Protein AF-A0A6A9SMW2-F1 (afdb_monomer_lite)

Sequence (205 aa):
MADEDPTTAEVLERLESLEESVSAGEERRRARRIRRLAEGLHRFEQRTLDNVERNIQRYTTRDVLEAFVGSTIFSLPLVVEGGVLEIGSHFATSLVYGVPVYFLANAVFVVTITAGLLYYAEFREVEIQLAFGFVPKRLVGVLVIAFLTATATMALWGRLDTAEPFLSLCRISVVWTAGAFGAGIGDILPGENEGEEIGDLFGGT

Secondary structure (DSSP, 8-state):
---PPPPHHHHHHHHHHHHHH---TTHHHHHHHHHHHHHHHHHHHHHHHHHHHHHSS---HHHHHHHHHHHHHHHHHHHHTTHHHHHHHHHHH-EETTEEHHHHHHHHHHHHHHHIIIIIS--------EETTTEEHHHHHHHHHHHHHHHHHHHHTT---SS-HHHHHHHHHHHHHHHHHHHHHHHHS-----PPPHHHHT---

pLDDT: mean 70.84, std 15.0, range [38.94, 93.94]

Structure (mmCIF, N/CA/C/O backbone):
data_AF-A0A6A9SMW2-F1
#
_entry.id   AF-A0A6A9SMW2-F1
#
loop_
_atom_site.group_PDB
_atom_site.id
_atom_site.type_symbol
_atom_site.label_atom_id
_atom_site.label_alt_id
_atom_site.label_comp_id
_atom_site.label_asym_id
_atom_site.label_entity_id
_atom_site.label_seq_id
_atom_site.pdbx_PDB_ins_code
_atom_site.Cartn_x
_atom_site.Cartn_y
_atom_site.Cartn_z
_atom_site.occupancy
_atom_site.B_iso_or_equiv
_atom_site.auth_seq_id
_atom_site.auth_comp_id
_atom_site.auth_asym_id
_atom_site.auth_atom_id
_atom_site.pdbx_PDB_model_num
ATOM 1 N N . MET A 1 1 ? 8.758 -28.405 48.824 1.00 38.94 1 MET A N 1
ATOM 2 C CA . MET A 1 1 ? 7.322 -28.489 48.497 1.00 38.94 1 MET A CA 1
ATOM 3 C C . MET A 1 1 ? 6.950 -27.088 48.054 1.00 38.94 1 MET A C 1
ATOM 5 O O . MET A 1 1 ? 7.286 -26.175 48.794 1.00 38.94 1 MET A O 1
ATOM 9 N N . ALA A 1 2 ? 6.532 -26.916 46.798 1.00 40.34 2 ALA A N 1
ATOM 10 C CA . ALA A 1 2 ? 6.411 -25.605 46.159 1.00 40.34 2 ALA A CA 1
ATOM 11 C C . ALA A 1 2 ? 5.425 -24.708 46.925 1.00 40.34 2 ALA A C 1
ATOM 13 O O . ALA A 1 2 ? 4.366 -25.177 47.328 1.00 40.34 2 ALA A O 1
ATOM 14 N N . ASP A 1 3 ? 5.847 -23.469 47.160 1.00 49.97 3 ASP A N 1
ATOM 15 C CA . ASP A 1 3 ? 5.098 -22.404 47.822 1.00 49.97 3 ASP A CA 1
ATOM 16 C C . ASP A 1 3 ? 4.117 -21.831 46.789 1.00 49.97 3 ASP A C 1
ATOM 18 O O . ASP A 1 3 ? 4.495 -21.033 45.933 1.00 49.97 3 ASP A O 1
ATOM 22 N N . GLU A 1 4 ? 2.903 -22.375 46.765 1.00 55.38 4 GLU A N 1
ATOM 23 C CA . GLU A 1 4 ? 1.787 -21.820 46.000 1.00 55.38 4 GLU A CA 1
ATOM 24 C C . GLU A 1 4 ? 1.236 -20.644 46.814 1.00 55.38 4 GLU A C 1
ATOM 26 O O . GLU A 1 4 ? 0.837 -20.827 47.967 1.00 55.38 4 GLU A O 1
ATOM 31 N N . ASP A 1 5 ? 1.271 -19.433 46.247 1.00 59.75 5 ASP A N 1
ATOM 32 C CA . ASP A 1 5 ? 0.677 -18.255 46.883 1.00 59.75 5 ASP A CA 1
ATOM 33 C C . ASP A 1 5 ? -0.796 -18.566 47.223 1.00 59.75 5 ASP A C 1
ATOM 35 O O . ASP A 1 5 ? -1.555 -18.963 46.331 1.00 59.75 5 ASP A O 1
ATOM 39 N N . PRO A 1 6 ? -1.222 -18.418 48.493 1.00 61.84 6 PRO A N 1
ATOM 40 C CA . PRO A 1 6 ? -2.534 -18.867 48.933 1.00 61.84 6 PRO A CA 1
ATOM 41 C C . PRO A 1 6 ? -3.627 -18.100 48.196 1.00 61.84 6 PRO A C 1
ATOM 43 O O . PRO A 1 6 ? -3.615 -16.866 48.119 1.00 61.84 6 PRO A O 1
ATOM 46 N N . THR A 1 7 ? -4.604 -18.833 47.670 1.00 67.81 7 THR A N 1
ATOM 47 C CA . THR A 1 7 ? -5.717 -18.219 46.941 1.00 67.81 7 THR A CA 1
ATOM 48 C C . THR A 1 7 ? -6.580 -17.380 47.882 1.00 67.81 7 THR A C 1
ATOM 50 O O . THR A 1 7 ? -6.680 -17.626 49.086 1.00 67.81 7 THR A O 1
ATOM 53 N N . THR A 1 8 ? -7.258 -16.364 47.342 1.00 69.81 8 THR A N 1
ATOM 54 C CA . THR A 1 8 ? -8.088 -15.440 48.136 1.00 69.81 8 THR A CA 1
ATOM 55 C C . THR A 1 8 ? -9.155 -16.155 48.970 1.00 69.81 8 THR A C 1
ATOM 57 O O . THR A 1 8 ? -9.519 -15.671 50.040 1.00 69.81 8 THR A O 1
ATOM 60 N N . ALA A 1 9 ? -9.641 -17.305 48.495 1.00 70.44 9 ALA A N 1
ATOM 61 C CA . ALA A 1 9 ? -10.596 -18.152 49.205 1.00 70.44 9 ALA A CA 1
ATOM 62 C C . ALA A 1 9 ? -9.999 -18.751 50.493 1.00 70.44 9 ALA A C 1
ATOM 64 O O . ALA A 1 9 ? -10.623 -18.679 51.549 1.00 70.44 9 ALA A O 1
ATOM 65 N N . GLU A 1 10 ? -8.763 -19.245 50.438 1.00 74.88 10 GLU A N 1
ATOM 66 C CA . GLU A 1 10 ? -8.060 -19.824 51.590 1.00 74.88 10 GLU A CA 1
ATOM 67 C C . GLU A 1 10 ? -7.716 -18.764 52.644 1.00 74.88 10 GLU A C 1
ATOM 69 O O . GLU A 1 10 ? -7.769 -19.008 53.853 1.00 74.88 10 GLU A O 1
ATOM 74 N N . VAL A 1 11 ? -7.395 -17.545 52.198 1.00 73.94 11 VAL A N 1
ATOM 75 C CA . VAL A 1 11 ? -7.160 -16.402 53.091 1.00 73.94 11 VAL A CA 1
ATOM 76 C C . VAL A 1 11 ? -8.449 -15.995 53.815 1.00 73.94 11 VAL A C 1
ATOM 78 O O . VAL A 1 11 ? -8.406 -15.662 55.002 1.00 73.94 11 VAL A O 1
ATOM 81 N N . LEU A 1 12 ? -9.595 -16.040 53.127 1.00 72.56 12 LEU A N 1
ATOM 82 C CA . LEU A 1 12 ? -10.908 -15.750 53.710 1.00 72.56 12 LEU A CA 1
ATOM 83 C C . LEU A 1 12 ? -11.319 -16.799 54.751 1.00 72.56 12 LEU A C 1
ATOM 85 O O . LEU A 1 12 ? -11.761 -16.422 55.835 1.00 72.56 12 LEU A O 1
ATOM 89 N N . GLU A 1 13 ? -11.097 -18.081 54.468 1.00 79.06 13 GLU A N 1
ATOM 90 C CA . GLU A 1 13 ? -11.390 -19.181 55.396 1.00 79.06 13 GLU A CA 1
ATOM 91 C C . GLU A 1 13 ? -10.546 -19.086 56.681 1.00 79.06 13 GLU A C 1
ATOM 93 O O . GLU A 1 13 ? -11.058 -19.196 57.798 1.00 79.06 13 GLU A O 1
ATOM 98 N N . ARG A 1 14 ? -9.250 -18.765 56.555 1.00 70.62 14 ARG A N 1
ATOM 99 C CA . ARG A 1 14 ? -8.377 -18.531 57.721 1.00 70.62 14 ARG A CA 1
ATOM 100 C C . ARG A 1 14 ? -8.784 -17.306 58.538 1.00 70.62 14 ARG A C 1
ATOM 102 O O . ARG A 1 14 ? -8.627 -17.306 59.758 1.00 70.62 14 ARG A O 1
ATOM 109 N N . LEU A 1 15 ? -9.289 -16.257 57.892 1.00 69.06 15 LEU A N 1
ATOM 110 C CA . LEU A 1 15 ? -9.781 -15.061 58.580 1.00 69.06 15 LEU A CA 1
ATOM 111 C C . LEU A 1 15 ? -11.070 -15.334 59.362 1.00 69.06 15 LEU A C 1
ATOM 113 O O . LEU A 1 15 ? -11.222 -14.790 60.454 1.00 69.06 15 LEU A O 1
ATOM 117 N N . GLU A 1 16 ? -11.961 -16.178 58.843 1.00 66.19 16 GLU A N 1
ATOM 118 C CA . GLU A 1 16 ? -13.196 -16.585 59.525 1.00 66.19 16 GLU A CA 1
ATOM 119 C C . GLU A 1 16 ? -12.890 -17.396 60.795 1.00 66.19 16 GLU A C 1
ATOM 121 O O . GLU A 1 16 ? -13.403 -17.085 61.871 1.00 66.19 16 GLU A O 1
ATOM 126 N N . SER A 1 17 ? -11.930 -18.322 60.705 1.00 71.12 17 SER A N 1
ATOM 127 C CA . SER A 1 17 ? -11.384 -19.063 61.850 1.00 71.12 17 SER A CA 1
ATOM 128 C C . SER A 1 17 ? -10.780 -18.153 62.934 1.00 71.12 17 SER A C 1
ATOM 130 O O . SER A 1 17 ? -10.968 -18.409 64.126 1.00 71.12 17 SER A O 1
ATOM 132 N N . LEU A 1 18 ? -10.067 -17.085 62.553 1.00 60.41 18 LEU A N 1
ATOM 133 C CA . LEU A 1 18 ? -9.508 -16.121 63.511 1.00 60.41 18 LEU A CA 1
ATOM 134 C C . LEU A 1 18 ? -10.568 -15.175 64.102 1.00 60.41 18 LEU A C 1
ATOM 136 O O . LEU A 1 18 ? -10.405 -14.698 65.227 1.00 60.41 18 LEU A O 1
ATOM 140 N N . GLU A 1 19 ? -11.642 -14.869 63.370 1.00 57.59 19 GLU A N 1
ATOM 141 C CA . GLU A 1 19 ? -12.720 -13.994 63.852 1.00 57.59 19 GLU A CA 1
ATOM 142 C C . GLU A 1 19 ? -13.537 -14.673 64.971 1.00 57.59 19 GLU A C 1
ATOM 144 O O . GLU A 1 19 ? -14.019 -13.994 65.884 1.00 57.59 19 GLU A O 1
ATOM 149 N N . GLU A 1 20 ? -13.599 -16.008 64.964 1.00 59.81 20 GLU A N 1
ATOM 150 C CA . GLU A 1 20 ? -14.246 -16.823 65.997 1.00 59.81 20 GLU A CA 1
ATOM 151 C C . GLU A 1 20 ? -13.427 -16.905 67.305 1.00 59.81 20 GLU A C 1
ATOM 153 O O . GLU A 1 20 ? -14.002 -16.997 68.392 1.00 59.81 20 GLU A O 1
ATOM 158 N N . SER A 1 21 ? -12.092 -16.773 67.244 1.00 56.47 21 SER A N 1
ATOM 159 C CA . SER A 1 21 ? -11.199 -16.949 68.404 1.00 56.47 21 SER A CA 1
ATOM 160 C C . SER A 1 21 ? -10.811 -15.665 69.154 1.00 56.47 21 SER A C 1
ATOM 162 O O . SER A 1 21 ? -10.140 -15.744 70.184 1.00 56.47 21 SER A O 1
ATOM 164 N N . VAL A 1 22 ? -11.180 -14.470 68.672 1.00 52.38 22 VAL A N 1
ATOM 165 C CA . VAL A 1 22 ? -10.634 -13.202 69.199 1.00 52.38 22 VAL A CA 1
ATOM 166 C C . VAL A 1 22 ? -11.658 -12.375 69.983 1.00 52.38 22 VAL A C 1
ATOM 168 O O . VAL A 1 22 ? -12.611 -11.803 69.444 1.00 52.38 22 VAL A O 1
ATOM 171 N N . SER A 1 23 ? -11.415 -12.241 71.291 1.00 51.50 23 SER A N 1
ATOM 172 C CA . SER A 1 23 ? -12.171 -11.420 72.242 1.00 51.50 23 SER A CA 1
ATOM 173 C C . SER A 1 23 ? -11.466 -10.098 72.592 1.00 51.50 23 SER A C 1
ATOM 175 O O . SER A 1 23 ? -11.072 -9.896 73.734 1.00 51.50 23 SER A O 1
ATOM 177 N N . ALA A 1 24 ? -11.359 -9.162 71.641 1.00 56.66 24 ALA A N 1
ATOM 178 C CA . ALA A 1 24 ? -11.019 -7.756 71.913 1.00 56.66 24 ALA A CA 1
ATOM 179 C C . ALA A 1 24 ? -11.583 -6.810 70.826 1.00 56.66 24 ALA A C 1
ATOM 181 O O . ALA A 1 24 ? -11.650 -7.141 69.642 1.00 56.66 24 ALA A O 1
ATOM 182 N N . GLY A 1 25 ? -12.075 -5.631 71.227 1.00 56.31 25 GLY A N 1
ATOM 183 C CA . GLY A 1 25 ? -12.891 -4.743 70.379 1.00 56.31 25 GLY A CA 1
ATOM 184 C C . GLY A 1 25 ? -12.174 -4.082 69.191 1.00 56.31 25 GLY A C 1
ATOM 185 O O . GLY A 1 25 ? -12.837 -3.741 68.207 1.00 56.31 25 GLY A O 1
ATOM 186 N N . GLU A 1 26 ? -10.850 -3.913 69.249 1.00 55.25 26 GLU A N 1
ATOM 187 C CA . GLU A 1 26 ? -10.049 -3.323 68.163 1.00 55.25 26 GLU A CA 1
ATOM 188 C C . GLU A 1 26 ? -9.716 -4.327 67.052 1.00 55.25 26 GLU A C 1
ATOM 190 O O . GLU A 1 26 ? -9.818 -3.989 65.869 1.00 55.25 26 GLU A O 1
ATOM 195 N N . GLU A 1 27 ? -9.432 -5.584 67.396 1.00 59.41 27 GLU A N 1
ATOM 196 C CA . GLU A 1 27 ? -9.120 -6.632 66.416 1.00 59.41 27 GLU A CA 1
ATOM 197 C C . GLU A 1 27 ? -10.323 -6.963 65.527 1.00 59.41 27 GLU A C 1
ATOM 199 O O . GLU A 1 27 ? -10.183 -7.033 64.306 1.00 59.41 27 GLU A O 1
ATOM 204 N N . ARG A 1 28 ? -11.543 -6.985 66.082 1.00 62.03 28 ARG A N 1
ATOM 205 C CA . ARG A 1 28 ? -12.780 -7.158 65.290 1.00 62.03 28 ARG A CA 1
ATOM 206 C C . ARG A 1 28 ? -13.033 -6.027 64.294 1.00 62.03 28 ARG A C 1
ATOM 208 O O . ARG A 1 28 ? -13.762 -6.205 63.320 1.00 62.03 28 ARG A O 1
ATOM 215 N N . ARG A 1 29 ? -12.511 -4.818 64.530 1.00 67.50 29 ARG A N 1
ATOM 216 C CA . ARG A 1 29 ? -12.616 -3.719 63.547 1.00 67.50 29 ARG A CA 1
ATOM 217 C C . ARG A 1 29 ? -11.599 -3.889 62.423 1.00 67.50 29 ARG A C 1
ATOM 219 O O . ARG A 1 29 ? -11.893 -3.521 61.286 1.00 67.50 29 ARG A O 1
ATOM 226 N N . ARG A 1 30 ? -10.429 -4.456 62.727 1.00 68.75 30 ARG A N 1
ATOM 227 C CA . ARG A 1 30 ? -9.377 -4.739 61.746 1.00 68.75 30 ARG A CA 1
ATOM 228 C C . ARG A 1 30 ? -9.755 -5.921 60.852 1.00 68.75 30 ARG A C 1
ATOM 230 O O . ARG A 1 30 ? -9.702 -5.766 59.635 1.00 68.75 30 ARG A O 1
ATOM 237 N N . ALA A 1 31 ? -10.276 -7.004 61.431 1.00 71.56 31 ALA A N 1
ATOM 238 C CA . ALA A 1 31 ? -10.805 -8.161 60.702 1.00 71.56 31 ALA A CA 1
ATOM 239 C C . ALA A 1 31 ? -11.909 -7.757 59.711 1.00 71.56 31 ALA A C 1
ATOM 241 O O . ALA A 1 31 ? -11.805 -8.016 58.514 1.00 71.56 31 ALA A O 1
ATOM 242 N N . ARG A 1 32 ? -12.897 -6.967 60.158 1.00 75.56 32 ARG A N 1
ATOM 243 C CA . ARG A 1 32 ? -13.972 -6.462 59.283 1.00 75.56 32 ARG A CA 1
ATOM 244 C C . ARG A 1 32 ? -13.486 -5.568 58.143 1.00 75.56 32 ARG A C 1
ATOM 246 O O . ARG A 1 32 ? -14.112 -5.537 57.086 1.00 75.56 32 ARG A O 1
ATOM 253 N N . ARG A 1 33 ? -12.391 -4.825 58.332 1.00 77.25 33 ARG A N 1
ATOM 254 C CA . ARG A 1 33 ? -11.796 -4.003 57.266 1.00 77.25 33 ARG A CA 1
ATOM 255 C C . ARG A 1 33 ? -11.105 -4.878 56.223 1.00 77.25 33 ARG A C 1
ATOM 257 O O . ARG A 1 33 ? -11.294 -4.644 55.034 1.00 77.25 33 ARG A O 1
ATOM 264 N N . ILE A 1 34 ? -10.353 -5.879 56.673 1.00 77.62 34 ILE A N 1
ATOM 265 C CA . ILE A 1 34 ? -9.659 -6.830 55.799 1.00 77.62 34 ILE A CA 1
ATOM 266 C C . ILE A 1 34 ? -10.680 -7.651 55.007 1.00 77.62 34 ILE A C 1
ATOM 268 O O . ILE A 1 34 ? -10.568 -7.729 53.789 1.00 77.62 34 ILE A O 1
ATOM 272 N N . ARG A 1 35 ? -11.748 -8.136 55.653 1.00 74.75 35 ARG A N 1
ATOM 273 C CA . ARG A 1 35 ? -12.831 -8.864 54.979 1.00 74.75 35 ARG A CA 1
ATOM 274 C C . ARG A 1 35 ? -13.509 -8.031 53.893 1.00 74.75 35 ARG A C 1
ATOM 276 O O . ARG A 1 35 ? -13.703 -8.509 52.786 1.00 74.75 35 ARG A O 1
ATOM 283 N N . ARG A 1 36 ? -13.798 -6.752 54.159 1.00 80.94 36 ARG A N 1
ATOM 284 C CA . ARG A 1 36 ? -14.382 -5.846 53.149 1.00 80.94 36 ARG A CA 1
ATOM 285 C C . ARG A 1 36 ? -13.461 -5.604 51.953 1.00 80.94 36 ARG A C 1
ATOM 287 O O . ARG A 1 36 ? -13.957 -5.469 50.838 1.00 80.94 36 ARG A O 1
ATOM 294 N N . LEU A 1 37 ? -12.149 -5.529 52.180 1.00 79.56 37 LEU A N 1
ATOM 295 C CA . LEU A 1 37 ? -11.161 -5.401 51.105 1.00 79.56 37 LEU A CA 1
ATOM 296 C C . LEU A 1 37 ? -11.065 -6.694 50.288 1.00 79.56 37 LEU A C 1
ATOM 298 O O . LEU A 1 37 ? -11.112 -6.631 49.064 1.00 79.56 37 LEU A O 1
ATOM 302 N N . ALA A 1 38 ? -11.027 -7.848 50.954 1.00 75.69 38 ALA A N 1
ATOM 303 C CA . ALA A 1 38 ? -11.002 -9.156 50.308 1.00 75.69 38 ALA A CA 1
ATOM 304 C C . ALA A 1 38 ? -12.282 -9.424 49.493 1.00 75.69 38 ALA A C 1
ATOM 306 O O . ALA A 1 38 ? -12.203 -9.804 48.331 1.00 75.69 38 ALA A O 1
ATOM 307 N N . GLU A 1 39 ? -13.462 -9.114 50.036 1.00 78.06 39 GLU A N 1
ATOM 308 C CA . GLU A 1 39 ? -14.733 -9.189 49.303 1.00 78.06 39 GLU A CA 1
ATOM 309 C C . GLU A 1 39 ? -14.774 -8.223 48.101 1.00 78.06 39 GLU A C 1
ATOM 311 O O . GLU A 1 39 ? -15.415 -8.502 47.087 1.00 78.06 39 GLU A O 1
ATOM 316 N N . GLY A 1 40 ? -14.129 -7.056 48.209 1.00 77.06 40 GLY A N 1
ATOM 317 C CA . GLY A 1 40 ? -14.001 -6.092 47.114 1.00 77.06 40 GLY A CA 1
ATOM 318 C C . GLY A 1 40 ? -13.128 -6.615 45.974 1.00 77.06 40 GLY A C 1
ATOM 319 O O . GLY A 1 40 ? -13.531 -6.526 44.816 1.00 77.06 40 GLY A O 1
ATOM 320 N N . LEU A 1 41 ? -11.977 -7.199 46.315 1.00 72.44 41 LEU A N 1
ATOM 321 C CA . LEU A 1 41 ? -11.047 -7.807 45.365 1.00 72.44 41 LEU A CA 1
ATOM 322 C C . LEU A 1 41 ? -11.657 -9.033 44.687 1.00 72.44 41 LEU A C 1
ATOM 324 O O . LEU A 1 41 ? -11.638 -9.105 43.466 1.00 72.44 41 LEU A O 1
ATOM 328 N N . HIS A 1 42 ? -12.306 -9.916 45.446 1.00 73.56 42 HIS A N 1
ATOM 329 C CA . HIS A 1 42 ? -12.944 -11.109 44.893 1.00 73.56 42 HIS A CA 1
ATOM 330 C C . HIS A 1 42 ? -14.050 -10.760 43.883 1.00 73.56 42 HIS A C 1
ATOM 332 O O . HIS A 1 42 ? -14.117 -11.325 42.796 1.00 73.56 42 HIS A O 1
ATOM 338 N N . ARG A 1 43 ? -14.878 -9.745 44.177 1.00 73.44 43 ARG A N 1
ATOM 339 C CA . ARG A 1 43 ? -15.893 -9.254 43.226 1.00 73.44 43 ARG A CA 1
ATOM 340 C C . ARG A 1 43 ? -15.288 -8.577 41.994 1.00 73.44 43 ARG A C 1
ATOM 342 O O . ARG A 1 43 ? -15.903 -8.609 40.929 1.00 73.44 43 ARG A O 1
ATOM 349 N N . PHE A 1 44 ? -14.139 -7.920 42.136 1.00 70.88 44 PHE A N 1
ATOM 350 C CA . PHE A 1 44 ? -13.426 -7.300 41.019 1.00 70.88 44 PHE A CA 1
ATOM 351 C C . PHE A 1 44 ? -12.798 -8.358 40.107 1.00 70.88 44 PHE A C 1
ATOM 353 O O . PHE A 1 44 ? -12.970 -8.302 38.892 1.00 70.88 44 PHE A O 1
ATOM 360 N N . GLU A 1 45 ? -12.141 -9.353 40.693 1.00 69.62 45 GLU A N 1
ATOM 361 C CA . GLU A 1 45 ? -11.527 -10.479 39.998 1.00 69.62 45 GLU A CA 1
ATOM 362 C C . GLU A 1 45 ? -12.578 -11.300 39.247 1.00 69.62 45 GLU A C 1
ATOM 364 O O . GLU A 1 45 ? -12.459 -11.488 38.041 1.00 69.62 45 GLU A O 1
ATOM 369 N N . GLN A 1 46 ? -13.688 -11.648 39.903 1.00 67.25 46 GLN A N 1
ATOM 370 C CA . GLN A 1 46 ? -14.766 -12.420 39.285 1.00 67.25 46 GLN A CA 1
ATOM 371 C C . GLN A 1 46 ? -15.454 -11.671 38.133 1.00 67.25 46 GLN A C 1
ATOM 373 O O . GLN A 1 46 ? -15.764 -12.278 37.116 1.00 67.25 46 GLN A O 1
ATOM 378 N N . ARG A 1 47 ? -15.637 -10.343 38.220 1.00 64.25 47 ARG A N 1
ATOM 379 C CA . ARG A 1 47 ? -16.142 -9.538 37.086 1.00 64.25 47 ARG A CA 1
ATOM 380 C C . ARG A 1 47 ? -15.135 -9.416 35.950 1.00 64.25 47 ARG A C 1
ATOM 382 O O . ARG A 1 47 ? -15.540 -9.336 34.795 1.00 64.25 47 ARG A O 1
ATOM 389 N N . THR A 1 48 ? -13.849 -9.331 36.270 1.00 62.62 48 THR A N 1
ATOM 390 C CA . THR A 1 48 ? -12.790 -9.200 35.264 1.00 62.62 48 THR A CA 1
ATOM 391 C C . THR A 1 48 ? -12.639 -10.510 34.502 1.00 62.62 48 THR A C 1
ATOM 393 O O . THR A 1 48 ? -12.644 -10.489 33.277 1.00 62.62 48 THR A O 1
ATOM 396 N N . LEU A 1 49 ? -12.616 -11.642 35.209 1.00 59.78 49 LEU A N 1
ATOM 397 C CA . LEU A 1 49 ? -12.585 -12.974 34.613 1.00 59.78 49 LEU A CA 1
ATOM 398 C C . LEU A 1 49 ? -13.860 -13.264 33.818 1.00 59.78 49 LEU A C 1
ATOM 400 O O . LEU A 1 49 ? -13.746 -13.651 32.665 1.00 59.78 49 LEU A O 1
ATOM 404 N N . ASP A 1 50 ? -15.050 -12.951 34.339 1.00 57.75 50 ASP A N 1
ATOM 405 C CA . ASP A 1 50 ? -16.306 -13.106 33.591 1.00 57.75 50 ASP A CA 1
ATOM 406 C C . ASP A 1 50 ? -16.353 -12.251 32.315 1.00 57.75 50 ASP A C 1
ATOM 408 O O . ASP A 1 50 ? -16.907 -12.682 31.305 1.00 57.75 50 ASP A O 1
ATOM 412 N N . ASN A 1 51 ? -15.816 -11.026 32.344 1.00 57.28 51 ASN A N 1
ATOM 413 C CA . ASN A 1 51 ? -15.768 -10.151 31.169 1.00 57.28 51 ASN A CA 1
ATOM 414 C C . ASN A 1 51 ? -14.724 -10.616 30.148 1.00 57.28 51 ASN A C 1
ATOM 416 O O . ASN A 1 51 ? -14.946 -10.470 28.949 1.00 57.28 51 ASN A O 1
ATOM 420 N N . VAL A 1 52 ? -13.606 -11.178 30.608 1.00 55.00 52 VAL A N 1
ATOM 421 C CA . VAL A 1 52 ? -12.574 -11.772 29.751 1.00 55.00 52 VAL A CA 1
ATOM 422 C C . VAL A 1 52 ? -13.093 -13.076 29.136 1.00 55.00 52 VAL A C 1
ATOM 424 O O . VAL A 1 52 ? -13.037 -13.242 27.924 1.00 55.00 52 VAL A O 1
ATOM 427 N N . GLU A 1 53 ? -13.701 -13.958 29.925 1.00 55.00 53 GLU A N 1
ATOM 428 C CA . GLU A 1 53 ? -14.222 -15.253 29.483 1.00 55.00 53 GLU A CA 1
ATOM 429 C C . GLU A 1 53 ? -15.431 -15.109 28.544 1.00 55.00 53 GLU A C 1
ATOM 431 O O . GLU A 1 53 ? -15.520 -15.814 27.537 1.00 55.00 53 GLU A O 1
ATOM 436 N N . ARG A 1 54 ? -16.325 -14.137 28.786 1.00 53.59 54 ARG A N 1
ATOM 437 C CA . ARG A 1 54 ? -17.449 -13.849 27.874 1.00 53.59 54 ARG A CA 1
ATOM 438 C C . ARG A 1 54 ? -17.030 -13.181 26.562 1.00 53.59 54 ARG A C 1
ATOM 440 O O . ARG A 1 54 ? -17.742 -13.350 25.575 1.00 53.59 54 ARG A O 1
ATOM 447 N N . ASN A 1 55 ? -15.893 -12.480 26.512 1.00 48.16 55 ASN A N 1
ATOM 448 C CA . ASN A 1 55 ? -15.346 -11.932 25.260 1.00 48.16 55 ASN A CA 1
ATOM 449 C C . ASN A 1 55 ? -14.507 -12.942 24.459 1.00 48.16 55 ASN A C 1
ATOM 451 O O . ASN A 1 55 ? -14.204 -12.690 23.298 1.00 48.16 55 ASN A O 1
ATOM 455 N N . ILE A 1 56 ? -14.160 -14.100 25.031 1.00 50.22 56 ILE A N 1
ATOM 456 C CA . ILE A 1 56 ? -13.346 -15.136 24.366 1.00 50.22 56 ILE A CA 1
ATOM 457 C C . ILE A 1 56 ? -14.198 -16.129 23.542 1.00 50.22 56 ILE A C 1
ATOM 459 O O . ILE A 1 56 ? -13.658 -16.987 22.848 1.00 50.22 56 ILE A O 1
ATOM 463 N N . GLN A 1 57 ? -15.534 -16.036 23.542 1.00 49.28 57 GLN A N 1
ATOM 464 C CA . GLN A 1 57 ? -16.361 -17.111 22.966 1.00 49.28 57 GLN A CA 1
ATOM 465 C C . GLN A 1 57 ? -16.654 -17.050 21.460 1.00 49.28 57 GLN A C 1
ATOM 467 O O . GLN A 1 57 ? -17.221 -18.010 20.937 1.00 49.28 57 GLN A O 1
ATOM 472 N N . ARG A 1 58 ? -16.237 -16.025 20.708 1.00 50.19 58 ARG A N 1
ATOM 473 C CA . ARG A 1 58 ? -16.289 -16.081 19.234 1.00 50.19 58 ARG A CA 1
ATOM 474 C C . ARG A 1 58 ? -15.140 -15.310 18.607 1.00 50.19 58 ARG A C 1
ATOM 476 O O . ARG A 1 58 ? -15.225 -14.098 18.480 1.00 50.19 58 ARG A O 1
ATOM 483 N N . TYR A 1 59 ? -14.129 -16.045 18.146 1.00 43.50 59 TYR A N 1
ATOM 484 C CA . TYR A 1 59 ? -13.161 -15.548 17.173 1.00 43.50 59 TYR A CA 1
ATOM 485 C C . TYR A 1 59 ? -13.927 -15.172 15.900 1.00 43.50 59 TYR A C 1
ATOM 487 O O . TYR A 1 59 ? -14.359 -16.033 15.129 1.00 43.50 59 TYR A O 1
ATOM 495 N N . THR A 1 60 ? -14.222 -13.886 15.763 1.00 58.81 60 THR A N 1
ATOM 496 C CA . THR A 1 60 ? -15.075 -13.349 14.708 1.00 58.81 60 THR A CA 1
ATOM 497 C C . THR A 1 60 ? -14.207 -13.003 13.500 1.00 58.81 60 THR A C 1
ATOM 499 O O . THR A 1 60 ? -13.011 -12.745 13.622 1.00 58.81 60 THR A O 1
ATOM 502 N N . THR A 1 61 ? -14.792 -12.953 12.302 1.00 48.31 61 THR A N 1
ATOM 503 C CA . THR A 1 61 ? -14.109 -12.440 11.097 1.00 48.31 61 THR A CA 1
ATOM 504 C C . THR A 1 61 ? -13.521 -11.043 11.316 1.00 48.31 61 THR A C 1
ATOM 506 O O . THR A 1 61 ? -12.479 -10.719 10.754 1.00 48.31 61 THR A O 1
ATOM 509 N N . ARG A 1 62 ? -14.143 -10.250 12.194 1.00 51.59 62 ARG A N 1
ATOM 510 C CA . ARG A 1 62 ? -13.635 -8.970 12.688 1.00 51.59 62 ARG A CA 1
ATOM 511 C C . ARG A 1 62 ? -12.299 -9.091 13.424 1.00 51.59 62 ARG A C 1
ATOM 513 O O . ARG A 1 62 ? -11.402 -8.318 13.124 1.00 51.59 62 ARG A O 1
ATOM 520 N N . ASP A 1 63 ? -12.140 -10.064 14.314 1.00 53.88 63 ASP A N 1
ATOM 521 C CA . ASP A 1 63 ? -10.912 -10.233 15.104 1.00 53.88 63 ASP A CA 1
ATOM 522 C C . ASP A 1 63 ? -9.749 -10.707 14.224 1.00 53.88 63 ASP A C 1
ATOM 524 O O . ASP A 1 63 ? -8.608 -10.294 14.411 1.00 53.88 63 ASP A O 1
ATOM 528 N N . VAL A 1 64 ? -10.044 -11.526 13.206 1.00 56.75 64 VAL A N 1
ATOM 529 C CA . VAL A 1 64 ? -9.072 -11.904 12.167 1.00 56.75 64 VAL A CA 1
ATOM 530 C C . VAL A 1 64 ? -8.616 -10.678 11.386 1.00 56.75 64 VAL A C 1
ATOM 532 O O . VAL A 1 64 ? -7.422 -10.517 11.144 1.00 56.75 64 VAL A O 1
ATOM 535 N N . LEU A 1 65 ? -9.550 -9.805 11.003 1.00 51.31 65 LEU A N 1
ATOM 536 C CA . LEU A 1 65 ? -9.239 -8.571 10.289 1.00 51.31 65 LEU A CA 1
ATOM 537 C C . LEU A 1 65 ? -8.464 -7.591 11.163 1.00 51.31 65 LEU A C 1
ATOM 539 O O . LEU A 1 65 ? -7.503 -7.007 10.685 1.00 51.31 65 LEU A O 1
ATOM 543 N N . GLU A 1 66 ? -8.821 -7.442 12.432 1.00 54.47 66 GLU A N 1
ATOM 544 C CA . GLU A 1 66 ? -8.133 -6.564 13.377 1.00 54.47 66 GLU A CA 1
ATOM 545 C C . GLU A 1 66 ? -6.715 -7.061 13.679 1.00 54.47 66 GLU A C 1
ATOM 547 O O . GLU A 1 66 ? -5.762 -6.281 13.642 1.00 54.47 66 GLU A O 1
ATOM 552 N N . ALA A 1 67 ? -6.542 -8.372 13.865 1.00 62.59 67 ALA A N 1
ATOM 553 C CA . ALA A 1 67 ? -5.229 -8.989 14.013 1.00 62.59 67 ALA A CA 1
ATOM 554 C C . ALA A 1 67 ? -4.395 -8.868 12.730 1.00 62.59 67 ALA A C 1
ATOM 556 O O . ALA A 1 67 ? -3.208 -8.544 12.784 1.00 62.59 67 ALA A O 1
ATOM 557 N N . PHE A 1 68 ? -5.004 -9.078 11.562 1.00 59.34 68 PHE A N 1
ATOM 558 C CA . PHE A 1 68 ? -4.344 -8.903 10.272 1.00 59.34 68 PHE A CA 1
ATOM 559 C C . PHE A 1 68 ? -3.914 -7.446 10.054 1.00 59.34 68 PHE A C 1
ATOM 561 O O . PHE A 1 68 ? -2.764 -7.187 9.704 1.00 59.34 68 PHE A O 1
ATOM 568 N N . VAL A 1 69 ? -4.804 -6.490 10.324 1.00 62.50 69 VAL A N 1
ATOM 569 C CA . VAL A 1 69 ? -4.553 -5.048 10.229 1.00 62.50 69 VAL A CA 1
ATOM 570 C C . VAL A 1 69 ? -3.431 -4.645 11.179 1.00 62.50 69 VAL A C 1
ATOM 572 O O . VAL A 1 69 ? -2.433 -4.087 10.731 1.00 62.50 69 VAL A O 1
ATOM 575 N N . GLY A 1 70 ? -3.538 -4.988 12.464 1.00 61.94 70 GLY A N 1
ATOM 576 C CA . GLY A 1 70 ? -2.512 -4.694 13.462 1.00 61.94 70 GLY A CA 1
ATOM 577 C C . GLY A 1 70 ? -1.165 -5.315 13.096 1.00 61.94 70 GLY A C 1
ATOM 578 O O . GLY A 1 70 ? -0.152 -4.619 13.078 1.00 61.94 70 GLY A O 1
ATOM 579 N N . SER A 1 71 ? -1.148 -6.595 12.715 1.00 60.16 71 SER A N 1
ATOM 580 C CA . SER A 1 71 ? 0.085 -7.267 12.291 1.00 60.16 71 SER A CA 1
ATOM 581 C C . SER A 1 71 ? 0.715 -6.598 11.070 1.00 60.16 71 SER A C 1
ATOM 583 O O . SER A 1 71 ? 1.921 -6.396 11.079 1.00 60.16 71 SER A O 1
ATOM 585 N N . THR A 1 72 ? -0.085 -6.154 10.096 1.00 62.84 72 THR A N 1
ATOM 586 C CA . THR A 1 72 ? 0.373 -5.451 8.887 1.00 62.84 72 THR A CA 1
ATOM 587 C C . THR A 1 72 ? 0.980 -4.083 9.213 1.00 62.84 72 THR A C 1
ATOM 589 O O . THR A 1 72 ? 2.037 -3.749 8.679 1.00 62.84 72 THR A O 1
ATOM 592 N N . ILE A 1 73 ? 0.372 -3.310 10.126 1.00 69.44 73 ILE A N 1
ATOM 593 C CA . ILE A 1 73 ? 0.900 -2.009 10.591 1.00 69.44 73 ILE A CA 1
ATOM 594 C C . ILE A 1 73 ? 2.276 -2.170 11.219 1.00 69.44 73 ILE A C 1
ATOM 596 O O . ILE A 1 73 ? 3.161 -1.358 10.967 1.00 69.44 73 ILE A O 1
ATOM 600 N N . PHE A 1 74 ? 2.451 -3.195 12.053 1.00 63.84 74 PHE A N 1
ATOM 601 C CA . PHE A 1 74 ? 3.712 -3.416 12.750 1.00 63.84 74 PHE A CA 1
ATOM 602 C C . PHE A 1 74 ? 4.745 -4.126 11.870 1.00 63.84 74 PHE A C 1
ATOM 604 O O . PHE A 1 74 ? 5.932 -3.824 11.967 1.00 63.84 74 PHE A O 1
ATOM 611 N N . SER A 1 75 ? 4.326 -5.028 10.979 1.00 60.34 75 SER A N 1
ATOM 612 C CA . SER A 1 75 ? 5.236 -5.795 10.129 1.00 60.34 75 SER A CA 1
ATOM 613 C C . SER A 1 75 ? 5.747 -4.995 8.941 1.00 60.34 75 SER A C 1
ATOM 615 O O . SER A 1 75 ? 6.905 -5.158 8.580 1.00 60.34 75 SER A O 1
ATOM 617 N N . LEU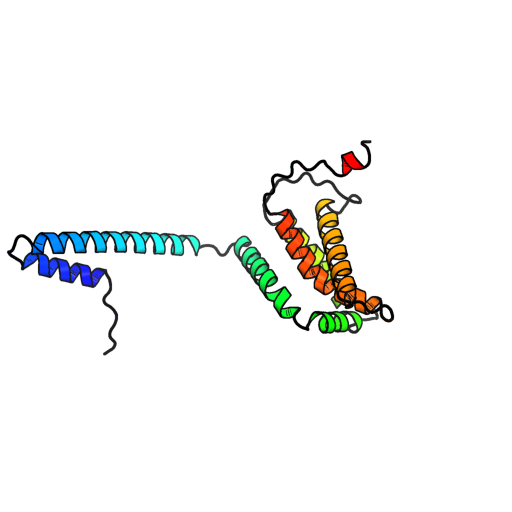 A 1 76 ? 4.925 -4.145 8.315 1.00 66.25 76 LEU A N 1
ATOM 618 C CA . LEU A 1 76 ? 5.334 -3.414 7.112 1.00 66.25 76 LEU A CA 1
ATOM 619 C C . LEU A 1 76 ? 6.559 -2.522 7.362 1.00 66.25 76 LEU A C 1
ATOM 621 O O . LEU A 1 76 ? 7.525 -2.680 6.627 1.00 66.25 76 LEU A O 1
ATOM 625 N N . PRO A 1 77 ? 6.617 -1.664 8.397 1.00 64.56 77 PRO A N 1
ATOM 626 C CA . PRO A 1 77 ? 7.812 -0.874 8.693 1.00 64.56 77 PRO A CA 1
ATOM 627 C C . PRO A 1 77 ? 9.053 -1.735 8.962 1.00 64.56 77 PRO A C 1
ATOM 629 O O . PRO A 1 77 ? 10.139 -1.392 8.505 1.00 64.56 77 PRO A O 1
ATOM 632 N N . LEU A 1 78 ? 8.882 -2.875 9.643 1.00 61.22 78 LEU A N 1
ATOM 633 C CA . LEU A 1 78 ? 9.967 -3.802 9.987 1.00 61.22 78 LEU A CA 1
ATOM 634 C C . LEU A 1 78 ? 10.494 -4.579 8.770 1.00 61.22 78 LEU A C 1
ATOM 636 O O . LEU A 1 78 ? 11.694 -4.783 8.640 1.00 61.22 78 LEU A O 1
ATOM 640 N N . VAL A 1 79 ? 9.615 -4.980 7.849 1.00 55.69 79 VAL A N 1
ATOM 641 C CA . VAL A 1 79 ? 9.986 -5.612 6.569 1.00 55.69 79 VAL A CA 1
ATOM 642 C C . VAL A 1 79 ? 10.683 -4.610 5.640 1.00 55.69 79 VAL A C 1
ATOM 644 O O . VAL A 1 79 ? 11.490 -4.983 4.794 1.00 55.69 79 VAL A O 1
ATOM 647 N N . VAL A 1 80 ? 10.370 -3.324 5.785 1.00 59.47 80 VAL A N 1
ATOM 648 C CA . VAL A 1 80 ? 10.820 -2.226 4.915 1.00 59.47 80 VAL A CA 1
ATOM 649 C C . VAL A 1 80 ? 12.154 -1.627 5.388 1.00 59.47 80 VAL A C 1
ATOM 651 O O . VAL A 1 80 ? 12.838 -0.977 4.590 1.00 59.47 80 VAL A O 1
ATOM 654 N N . GLU A 1 81 ? 12.595 -1.903 6.619 1.00 62.78 81 GLU A N 1
ATOM 655 C CA . GLU A 1 81 ? 13.935 -1.552 7.102 1.00 62.78 81 GLU A CA 1
ATOM 656 C C . GLU A 1 81 ? 15.002 -2.332 6.305 1.00 62.78 81 GLU A C 1
ATOM 658 O O . GLU A 1 81 ? 15.291 -3.496 6.551 1.00 62.78 81 GLU A O 1
ATOM 663 N N . GLY A 1 82 ? 15.520 -1.707 5.241 1.00 70.94 82 GLY A N 1
ATOM 664 C CA . GLY A 1 82 ? 16.420 -2.329 4.258 1.00 70.94 82 GLY A CA 1
ATOM 665 C C . GLY A 1 82 ? 15.711 -3.110 3.139 1.00 70.94 82 GLY A C 1
ATOM 666 O O . GLY A 1 82 ? 16.175 -3.084 1.998 1.00 70.94 82 GLY A O 1
ATOM 667 N N . GLY A 1 83 ? 14.545 -3.706 3.407 1.00 75.00 83 GLY A N 1
ATOM 668 C CA . GLY A 1 83 ? 13.863 -4.612 2.474 1.00 75.00 83 GLY A CA 1
ATOM 669 C C . GLY A 1 83 ? 13.199 -3.964 1.253 1.00 75.00 83 GLY A C 1
ATOM 670 O O . GLY A 1 83 ? 12.998 -4.642 0.253 1.00 75.00 83 GLY A O 1
ATOM 671 N N . VAL A 1 84 ? 12.906 -2.655 1.241 1.00 81.31 84 VAL A N 1
ATOM 672 C CA . VAL A 1 84 ? 12.249 -1.998 0.077 1.00 81.31 84 VAL A CA 1
ATOM 673 C C . VAL A 1 84 ? 13.041 -2.175 -1.212 1.00 81.31 84 VAL A C 1
ATOM 675 O O . VAL A 1 84 ? 12.470 -2.422 -2.276 1.00 81.31 84 VAL A O 1
ATOM 678 N N . LEU A 1 85 ? 14.363 -2.024 -1.125 1.00 81.81 85 LEU A N 1
ATOM 679 C CA . LEU A 1 85 ? 15.233 -2.128 -2.291 1.00 81.81 85 LEU A CA 1
ATOM 680 C C . LEU A 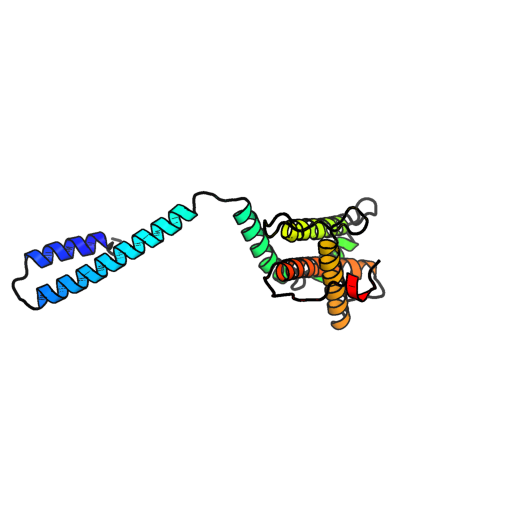1 85 ? 15.331 -3.578 -2.773 1.00 81.81 85 LEU A C 1
ATOM 682 O O . LEU A 1 85 ? 15.322 -3.805 -3.983 1.00 81.81 85 LEU A O 1
ATOM 686 N N . GLU A 1 86 ? 15.381 -4.533 -1.842 1.00 85.19 86 GLU A N 1
ATOM 687 C CA . GLU A 1 86 ? 15.464 -5.971 -2.118 1.00 85.19 86 GLU A CA 1
ATOM 688 C C . GLU A 1 86 ? 14.153 -6.520 -2.686 1.00 85.19 86 GLU A C 1
ATOM 690 O O . GLU A 1 86 ? 14.158 -7.156 -3.738 1.00 85.19 86 GLU A O 1
ATOM 695 N N . ILE A 1 87 ? 13.017 -6.205 -2.061 1.00 84.31 87 ILE A N 1
ATOM 696 C CA . ILE A 1 87 ? 11.680 -6.590 -2.531 1.00 84.31 87 ILE A CA 1
ATOM 697 C C . ILE A 1 87 ? 11.395 -5.937 -3.886 1.00 84.31 87 ILE A C 1
ATOM 699 O O . ILE A 1 87 ? 10.938 -6.604 -4.812 1.00 84.31 87 ILE A O 1
ATOM 703 N N . GLY A 1 88 ? 11.729 -4.652 -4.046 1.00 83.56 88 GLY A N 1
ATOM 704 C CA . GLY A 1 88 ? 11.602 -3.960 -5.328 1.00 83.56 88 GLY A CA 1
ATOM 705 C C . GLY A 1 88 ? 12.451 -4.603 -6.430 1.00 83.56 88 GLY A C 1
ATOM 706 O O . GLY A 1 88 ? 11.984 -4.751 -7.558 1.00 83.56 88 GLY A O 1
ATOM 707 N N . SER A 1 89 ? 13.666 -5.050 -6.101 1.00 86.75 89 SER A N 1
ATOM 708 C CA . SER A 1 89 ? 14.517 -5.819 -7.019 1.00 86.75 89 SER A CA 1
ATOM 709 C C . SER A 1 89 ? 13.908 -7.179 -7.359 1.00 86.75 89 SER A C 1
ATOM 711 O O . SER A 1 89 ? 13.865 -7.565 -8.528 1.00 86.75 89 SER A O 1
ATOM 713 N N . HIS A 1 90 ? 13.358 -7.888 -6.371 1.00 87.12 90 HIS A N 1
ATOM 714 C CA . HIS A 1 90 ? 12.678 -9.162 -6.587 1.00 87.12 90 HIS A CA 1
ATOM 715 C C . HIS A 1 90 ? 11.472 -9.014 -7.524 1.00 87.12 90 HIS A C 1
ATOM 717 O O . HIS A 1 90 ? 11.297 -9.828 -8.428 1.00 87.12 90 HIS A O 1
ATOM 723 N N . PHE A 1 91 ? 10.680 -7.953 -7.369 1.00 89.31 91 PHE A N 1
ATOM 724 C CA . PHE A 1 91 ? 9.559 -7.645 -8.261 1.00 89.31 91 PHE A CA 1
ATOM 725 C C . PHE A 1 91 ? 10.013 -7.360 -9.694 1.00 89.31 91 PHE A C 1
ATOM 727 O O . PHE A 1 91 ? 9.365 -7.810 -10.639 1.00 89.31 91 PHE A O 1
ATOM 734 N N . ALA A 1 92 ? 11.131 -6.649 -9.855 1.00 88.12 92 ALA A N 1
ATOM 735 C CA . ALA A 1 92 ? 11.666 -6.297 -11.164 1.00 88.12 92 ALA A CA 1
ATOM 736 C C . ALA A 1 92 ? 12.306 -7.490 -11.898 1.00 88.12 92 ALA A C 1
ATOM 738 O O . ALA A 1 92 ? 12.244 -7.568 -13.123 1.00 88.12 92 ALA A O 1
ATOM 739 N N . THR A 1 93 ? 12.915 -8.419 -11.156 1.00 89.38 93 THR A N 1
ATOM 740 C CA . THR A 1 93 ? 13.690 -9.546 -11.709 1.00 89.38 93 THR A CA 1
ATOM 741 C C . THR A 1 93 ? 12.886 -10.837 -11.849 1.00 89.38 93 THR A C 1
ATOM 743 O O . THR A 1 93 ? 13.192 -11.661 -12.713 1.00 89.38 93 THR A O 1
ATOM 746 N N . SER A 1 94 ? 11.835 -11.021 -11.049 1.00 86.94 94 SER A N 1
ATOM 747 C CA . SER A 1 94 ? 11.023 -12.243 -11.044 1.00 86.94 94 SER A CA 1
ATOM 748 C C . SER A 1 94 ? 9.942 -12.198 -12.122 1.00 86.94 94 SER A C 1
ATOM 750 O O . SER A 1 94 ? 8.759 -11.963 -11.861 1.00 86.94 94 SER A O 1
ATOM 752 N N . LEU A 1 95 ? 10.381 -12.419 -13.360 1.00 88.50 95 LEU A N 1
ATOM 753 C CA . LEU A 1 95 ? 9.545 -12.428 -14.554 1.00 88.50 95 LEU A CA 1
ATOM 754 C C . LEU A 1 95 ? 9.104 -13.860 -14.884 1.00 88.50 95 LEU A C 1
ATOM 756 O O . LEU A 1 95 ? 9.931 -14.730 -15.150 1.00 88.50 95 LEU A O 1
ATOM 760 N N . VAL A 1 96 ? 7.796 -14.099 -14.941 1.00 88.19 96 VAL A N 1
ATOM 761 C CA . VAL A 1 96 ? 7.221 -15.358 -15.436 1.00 88.19 96 VAL A CA 1
ATOM 762 C C . VAL A 1 96 ? 6.664 -15.083 -16.827 1.00 88.19 96 VAL A C 1
ATOM 764 O O . VAL A 1 96 ? 5.774 -14.253 -16.979 1.00 88.19 96 VAL A O 1
ATOM 767 N N . TYR A 1 97 ? 7.230 -15.714 -17.859 1.00 86.88 97 TYR A N 1
ATOM 768 C CA . TYR A 1 97 ? 6.911 -15.418 -19.269 1.00 86.88 97 TYR A CA 1
ATOM 769 C C . TYR A 1 97 ? 7.040 -13.924 -19.643 1.00 86.88 97 TYR A C 1
ATOM 771 O O . TYR A 1 97 ? 6.276 -13.412 -20.456 1.00 86.88 97 TYR A O 1
ATOM 779 N N . GLY A 1 98 ? 7.997 -13.208 -19.039 1.00 85.25 98 GLY A N 1
ATOM 780 C CA . GLY A 1 98 ? 8.187 -11.766 -19.258 1.00 85.25 98 GLY A CA 1
ATOM 781 C C . GLY A 1 98 ? 7.204 -10.870 -18.496 1.00 85.25 98 GLY A C 1
ATOM 782 O O . GLY A 1 98 ? 7.253 -9.653 -18.647 1.00 85.25 98 GLY A O 1
ATOM 783 N N . VAL A 1 99 ? 6.337 -11.447 -17.659 1.00 85.62 99 VAL A N 1
ATOM 784 C CA . VAL A 1 99 ? 5.379 -10.714 -16.826 1.00 85.62 99 VAL A CA 1
ATOM 785 C C . VAL A 1 99 ? 5.904 -10.622 -15.387 1.00 85.62 99 VAL A C 1
ATOM 787 O O . VAL A 1 99 ? 6.252 -11.655 -14.808 1.00 85.62 99 VAL A O 1
ATOM 790 N N . PRO A 1 100 ? 5.944 -9.425 -14.770 1.00 89.94 100 PRO A N 1
ATOM 791 C CA . PRO A 1 100 ? 6.389 -9.245 -13.389 1.00 89.94 100 PRO A CA 1
ATOM 792 C C . PRO A 1 100 ? 5.265 -9.641 -12.420 1.00 89.94 100 PRO A C 1
ATOM 794 O O . PRO A 1 100 ? 4.545 -8.803 -11.877 1.00 89.94 100 PRO A O 1
ATOM 797 N N . VAL A 1 101 ? 5.069 -10.949 -12.236 1.00 91.19 101 VAL A N 1
ATOM 798 C CA . VAL A 1 101 ? 3.905 -11.503 -11.521 1.00 91.19 101 VAL A CA 1
ATOM 799 C C . VAL A 1 101 ? 3.820 -10.999 -10.084 1.00 91.19 101 VAL A C 1
ATOM 801 O O . VAL A 1 101 ? 2.736 -10.646 -9.632 1.00 91.19 101 VAL A O 1
ATOM 804 N N . TYR A 1 102 ? 4.948 -10.898 -9.380 1.00 90.06 102 TYR A N 1
ATOM 805 C CA . TYR A 1 102 ? 4.969 -10.430 -7.992 1.00 90.06 102 TYR A CA 1
ATOM 806 C C . TYR A 1 102 ? 4.625 -8.943 -7.856 1.00 90.06 102 TYR A C 1
ATO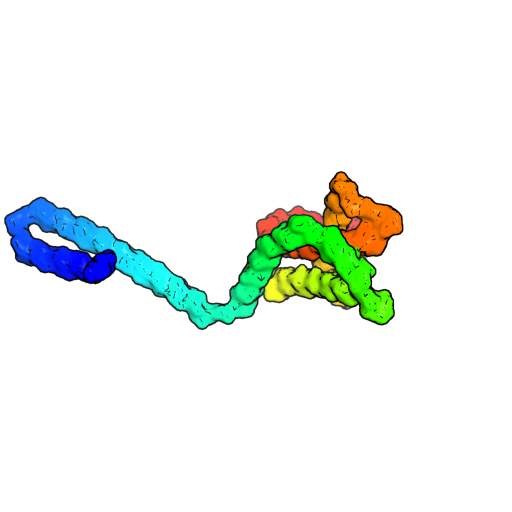M 808 O O . TYR A 1 102 ? 3.934 -8.565 -6.914 1.00 90.06 102 TYR A O 1
ATOM 816 N N . PHE A 1 103 ? 5.023 -8.113 -8.825 1.00 91.00 103 PHE A N 1
ATOM 817 C CA . PHE A 1 103 ? 4.611 -6.709 -8.876 1.00 91.00 103 PHE A CA 1
ATOM 818 C C . PHE A 1 103 ? 3.092 -6.584 -9.053 1.00 91.00 103 PHE A C 1
ATOM 820 O O . PHE A 1 103 ? 2.436 -5.845 -8.319 1.00 91.00 103 PHE A O 1
ATOM 827 N N . LEU A 1 104 ? 2.520 -7.345 -9.994 1.00 92.81 104 LEU A N 1
ATOM 828 C CA . LEU A 1 104 ? 1.075 -7.355 -10.234 1.00 92.81 104 LEU A CA 1
ATOM 829 C C . LEU A 1 104 ? 0.307 -7.909 -9.032 1.00 92.81 104 LEU A C 1
ATOM 831 O O . LEU A 1 104 ? -0.712 -7.344 -8.644 1.00 92.81 104 LEU A O 1
ATOM 835 N N . ALA A 1 105 ? 0.816 -8.973 -8.413 1.00 93.38 105 ALA A N 1
ATOM 836 C CA . ALA A 1 105 ? 0.247 -9.536 -7.198 1.00 93.38 105 ALA A CA 1
ATOM 837 C C . ALA A 1 105 ? 0.257 -8.514 -6.054 1.00 93.38 105 ALA A C 1
ATOM 839 O O . ALA A 1 105 ? -0.758 -8.371 -5.379 1.00 93.38 105 ALA A O 1
ATOM 840 N N . ASN A 1 106 ? 1.346 -7.753 -5.877 1.00 92.31 106 ASN A N 1
ATOM 841 C CA . ASN A 1 106 ? 1.401 -6.669 -4.897 1.00 92.31 106 ASN A CA 1
ATOM 842 C C . ASN A 1 106 ? 0.370 -5.578 -5.213 1.00 92.31 106 ASN A C 1
ATOM 844 O O . ASN A 1 106 ? -0.367 -5.167 -4.327 1.00 92.31 106 ASN A O 1
ATOM 848 N N . ALA A 1 107 ? 0.250 -5.148 -6.472 1.00 92.81 107 ALA A N 1
ATOM 849 C CA . ALA A 1 107 ? -0.745 -4.147 -6.853 1.00 92.81 107 ALA A CA 1
ATOM 850 C C . ALA A 1 107 ? -2.184 -4.613 -6.560 1.00 92.81 107 ALA A C 1
ATOM 852 O O . ALA A 1 107 ? -2.970 -3.871 -5.973 1.00 92.81 107 ALA A O 1
ATOM 853 N N . VAL A 1 108 ? -2.517 -5.861 -6.906 1.00 93.94 108 VAL A N 1
ATOM 854 C CA . VAL A 1 108 ? -3.819 -6.466 -6.584 1.00 93.94 108 VAL A CA 1
ATOM 855 C C . VAL A 1 108 ? -4.016 -6.568 -5.074 1.00 93.94 108 VAL A C 1
ATOM 857 O O . VAL A 1 108 ? -5.099 -6.254 -4.582 1.00 93.94 108 VAL A O 1
ATOM 860 N N . PHE A 1 109 ? -2.982 -6.964 -4.332 1.00 90.88 109 PHE A N 1
ATOM 861 C CA . PHE A 1 109 ? -3.013 -7.054 -2.877 1.00 90.88 109 PHE A CA 1
ATOM 862 C C . PHE A 1 109 ? -3.310 -5.697 -2.234 1.00 90.88 109 PHE A C 1
ATOM 864 O O . PHE A 1 109 ? -4.228 -5.616 -1.423 1.00 90.88 109 PHE A O 1
ATOM 871 N N . VAL A 1 110 ? -2.617 -4.629 -2.648 1.00 91.50 110 VAL A N 1
ATOM 872 C CA . VAL A 1 110 ? -2.842 -3.260 -2.156 1.00 91.50 110 VAL A CA 1
ATOM 873 C C . VAL A 1 110 ? -4.281 -2.820 -2.404 1.00 91.50 110 VAL A C 1
ATOM 875 O O . VAL A 1 110 ? -4.964 -2.388 -1.480 1.00 91.50 110 VAL A O 1
ATOM 878 N N . VAL A 1 111 ? -4.781 -2.986 -3.631 1.00 90.38 111 VAL A N 1
ATOM 879 C CA . VAL A 1 111 ? -6.163 -2.612 -3.965 1.00 90.38 111 VAL A CA 1
ATOM 880 C C . VAL A 1 111 ? -7.161 -3.414 -3.132 1.00 90.38 111 VAL A C 1
ATOM 882 O O . VAL A 1 111 ? -8.096 -2.840 -2.579 1.00 90.38 111 VAL A O 1
ATOM 885 N N . THR A 1 112 ? -6.953 -4.726 -3.013 1.00 88.31 112 THR A N 1
ATOM 886 C CA . THR A 1 112 ? -7.857 -5.627 -2.286 1.00 88.31 112 THR A CA 1
ATOM 887 C C . THR A 1 112 ? -7.886 -5.296 -0.802 1.00 88.31 112 THR A C 1
ATOM 889 O O . THR A 1 112 ? -8.966 -5.230 -0.218 1.00 88.31 112 THR A O 1
ATOM 892 N N . ILE A 1 113 ? -6.725 -5.053 -0.186 1.00 83.25 113 ILE A N 1
ATOM 893 C CA . ILE A 1 113 ? -6.671 -4.787 1.248 1.00 83.25 113 ILE A CA 1
ATOM 894 C C . ILE A 1 113 ? -7.213 -3.402 1.588 1.00 83.25 113 ILE A C 1
ATOM 896 O O . ILE A 1 113 ? -7.975 -3.277 2.541 1.00 83.25 113 ILE A O 1
ATOM 900 N N . THR A 1 114 ? -6.913 -2.379 0.781 1.00 85.88 114 THR A N 1
ATOM 901 C CA . THR A 1 114 ? -7.498 -1.045 0.961 1.00 85.88 114 THR A CA 1
ATOM 902 C C . THR A 1 114 ? -9.008 -1.080 0.727 1.00 85.88 114 THR A C 1
ATOM 904 O O . THR A 1 114 ? -9.753 -0.487 1.500 1.00 85.88 114 THR A O 1
ATOM 907 N N . ALA A 1 115 ? -9.495 -1.819 -0.275 1.00 83.88 115 ALA A N 1
ATOM 908 C CA . ALA A 1 115 ? -10.931 -1.998 -0.485 1.00 83.88 115 ALA A CA 1
ATOM 909 C C . ALA A 1 115 ? -11.599 -2.745 0.682 1.00 83.88 115 ALA A C 1
ATOM 911 O O . ALA A 1 115 ? -12.656 -2.326 1.145 1.00 83.88 115 ALA A O 1
ATOM 912 N N . GLY A 1 116 ? -10.975 -3.807 1.199 1.00 81.88 116 GLY A N 1
ATOM 913 C CA . GLY A 1 116 ? -11.451 -4.515 2.389 1.00 81.88 116 GLY A CA 1
ATOM 914 C C . GLY A 1 116 ? -11.518 -3.597 3.610 1.00 81.88 116 GLY A C 1
ATOM 915 O O . GLY A 1 116 ? -12.522 -3.579 4.319 1.00 81.88 116 GLY A O 1
ATOM 916 N N . LEU A 1 117 ? -10.495 -2.766 3.803 1.00 79.50 117 LEU A N 1
ATOM 917 C CA . LEU A 1 117 ? -10.442 -1.797 4.890 1.00 79.50 117 LEU A CA 1
ATOM 918 C C . LEU A 1 117 ? -11.544 -0.729 4.768 1.00 79.50 117 LEU A C 1
ATOM 920 O O . LEU A 1 117 ? -12.178 -0.411 5.764 1.00 79.50 117 LEU A O 1
ATOM 924 N N . LEU A 1 118 ? -11.809 -0.212 3.564 1.00 76.56 118 LEU A N 1
ATOM 925 C CA . LEU A 1 118 ? -12.789 0.863 3.354 1.00 76.56 118 LEU A CA 1
ATOM 926 C C . LEU A 1 118 ? -14.250 0.395 3.270 1.00 76.56 118 LEU A C 1
ATOM 928 O O . LEU A 1 118 ? -15.139 1.166 3.627 1.00 76.56 118 LEU A O 1
ATOM 932 N N . TYR A 1 119 ? -14.510 -0.814 2.760 1.00 72.69 119 TYR A N 1
ATOM 933 C CA . TYR A 1 119 ? -15.870 -1.269 2.425 1.00 72.69 119 TYR A CA 1
ATOM 934 C C . TYR A 1 119 ? -16.335 -2.508 3.188 1.00 72.69 119 TYR A C 1
ATOM 936 O O . TYR A 1 119 ? -17.539 -2.690 3.342 1.00 72.69 119 TYR A O 1
ATOM 944 N N . TYR A 1 120 ? -15.423 -3.371 3.644 1.00 69.00 120 TYR A N 1
ATOM 945 C CA . TYR A 1 120 ? -15.793 -4.568 4.406 1.00 69.00 120 TYR A CA 1
ATOM 946 C C . TYR A 1 120 ? -15.751 -4.323 5.919 1.00 69.00 120 TYR A C 1
ATOM 948 O O . TYR A 1 120 ? -16.499 -4.945 6.670 1.00 69.00 120 TYR A O 1
ATOM 956 N N . ALA A 1 121 ? -14.920 -3.384 6.383 1.00 61.81 121 ALA A N 1
ATOM 957 C CA . ALA A 1 121 ? -15.037 -2.862 7.736 1.00 61.81 121 ALA A CA 1
ATOM 958 C C . ALA A 1 121 ? -16.287 -1.960 7.800 1.00 61.81 121 ALA A C 1
ATOM 960 O O . ALA A 1 121 ? -16.284 -0.853 7.276 1.00 61.81 121 ALA A O 1
ATOM 961 N N . GLU A 1 122 ? -17.366 -2.491 8.375 1.00 51.59 122 GLU A N 1
ATOM 962 C CA . GLU A 1 122 ? -18.745 -1.982 8.537 1.00 51.59 122 GLU A CA 1
ATOM 963 C C . GLU A 1 122 ? -18.905 -0.521 9.056 1.00 51.59 122 GLU A C 1
ATOM 965 O O . GLU A 1 122 ? -19.576 -0.274 10.056 1.00 51.59 122 GLU A O 1
ATOM 970 N N . PHE A 1 123 ? -18.310 0.494 8.415 1.00 50.00 123 PHE A N 1
ATOM 971 C CA . PHE A 1 123 ? -18.237 1.849 8.988 1.00 50.00 123 PHE A CA 1
ATOM 972 C C . PHE A 1 123 ? -19.125 2.929 8.365 1.00 50.00 123 PHE A C 1
ATOM 974 O O . PHE A 1 123 ? -19.146 4.035 8.915 1.00 50.00 123 PHE A O 1
ATOM 981 N N . ARG A 1 124 ? -19.898 2.651 7.304 1.00 47.47 124 ARG A N 1
ATOM 982 C CA . ARG A 1 124 ? -21.060 3.476 6.895 1.00 47.47 124 ARG A CA 1
ATOM 983 C C . ARG A 1 124 ? -21.755 2.930 5.647 1.00 47.47 124 ARG A C 1
ATOM 985 O O . ARG A 1 124 ? -21.099 2.390 4.762 1.00 47.47 124 ARG A O 1
ATOM 992 N N . GLU A 1 125 ? -23.065 3.162 5.543 1.00 44.75 125 GLU A N 1
ATOM 993 C CA . GLU A 1 125 ? -23.762 3.223 4.253 1.00 44.75 125 GLU A CA 1
ATOM 994 C C . GLU A 1 125 ? -23.174 4.402 3.469 1.00 44.75 125 GLU A C 1
ATOM 996 O O . GLU A 1 125 ? -23.505 5.561 3.710 1.00 44.75 125 GLU A O 1
ATOM 1001 N N . VAL A 1 126 ? -22.208 4.122 2.598 1.00 53.78 126 VAL A N 1
ATOM 1002 C CA . VAL A 1 126 ? -21.634 5.127 1.704 1.00 53.78 126 VAL A CA 1
ATOM 1003 C C . VAL A 1 126 ? -22.411 5.051 0.397 1.00 53.78 126 VAL A C 1
ATOM 1005 O O . VAL A 1 126 ? -22.430 3.994 -0.237 1.00 53.78 126 VAL A O 1
ATOM 1008 N N . GLU A 1 127 ? -23.031 6.151 -0.031 1.00 47.53 127 GLU A N 1
ATOM 1009 C CA . GLU A 1 127 ? -23.498 6.275 -1.412 1.00 47.53 127 GLU A CA 1
ATOM 1010 C C . GLU A 1 127 ? -22.306 6.028 -2.342 1.00 47.53 127 GLU A C 1
ATOM 1012 O O . GLU A 1 127 ? -21.324 6.776 -2.365 1.00 47.53 127 GLU A O 1
ATOM 1017 N N . ILE A 1 128 ? -22.352 4.916 -3.076 1.00 53.78 128 ILE A N 1
ATOM 1018 C CA . ILE A 1 128 ? -21.270 4.522 -3.969 1.00 53.78 128 ILE A CA 1
ATOM 1019 C C . ILE A 1 128 ? -21.310 5.464 -5.171 1.00 53.78 128 ILE A C 1
ATOM 1021 O O . ILE A 1 128 ? -21.986 5.204 -6.161 1.00 53.78 128 ILE A O 1
ATOM 1025 N N . GLN A 1 129 ? -20.557 6.559 -5.114 1.00 52.91 129 GLN A N 1
ATOM 1026 C CA . GLN A 1 129 ? -20.225 7.311 -6.315 1.00 52.91 129 GLN A CA 1
ATOM 1027 C C . GLN A 1 129 ? -19.085 6.593 -7.045 1.00 52.91 129 GLN A C 1
ATOM 1029 O O . GLN A 1 129 ? -17.942 6.535 -6.573 1.00 52.91 129 GLN A O 1
ATOM 1034 N N . LEU A 1 130 ? -19.395 6.024 -8.208 1.00 54.06 130 LEU A N 1
ATOM 1035 C CA . LEU A 1 130 ? -18.429 5.293 -9.021 1.00 54.06 130 LEU A CA 1
ATOM 1036 C C . LEU A 1 130 ? -17.558 6.270 -9.828 1.00 54.06 130 LEU A C 1
ATOM 1038 O O . LEU A 1 130 ? -18.051 7.104 -10.583 1.00 54.06 130 LEU A O 1
ATOM 1042 N N . ALA A 1 131 ? -16.242 6.145 -9.693 1.00 56.88 131 ALA A N 1
ATOM 1043 C CA . ALA A 1 131 ? -15.258 6.614 -10.658 1.00 56.88 131 ALA A CA 1
ATOM 1044 C C . ALA A 1 131 ? -15.199 5.608 -11.818 1.00 56.88 131 ALA A C 1
ATOM 1046 O O . ALA A 1 131 ? -15.226 4.391 -11.609 1.00 56.88 131 ALA A O 1
ATOM 1047 N N . PHE A 1 132 ? -15.143 6.110 -13.055 1.00 52.84 132 PHE A N 1
ATOM 1048 C CA . PHE A 1 132 ? -15.134 5.291 -14.278 1.00 52.84 132 PHE A CA 1
ATOM 1049 C C . PHE A 1 132 ? -16.306 4.291 -14.414 1.00 52.84 132 PHE A C 1
ATOM 1051 O O . PHE A 1 132 ? -16.256 3.415 -15.268 1.00 52.84 132 PHE A O 1
ATOM 1058 N N . GLY A 1 133 ? -17.363 4.409 -13.599 1.00 57.41 133 GLY A N 1
ATOM 1059 C CA . GLY A 1 133 ? -18.537 3.529 -13.632 1.00 57.41 133 GLY A CA 1
ATOM 1060 C C . GLY A 1 133 ? -18.374 2.159 -12.957 1.00 57.41 133 GLY A C 1
ATOM 1061 O O . GLY A 1 133 ? -19.350 1.421 -12.917 1.00 57.41 133 GLY A O 1
ATOM 1062 N N . PHE A 1 134 ? -17.197 1.822 -12.400 1.00 67.38 134 PHE A N 1
ATOM 1063 C CA . PHE A 1 134 ? -16.942 0.504 -11.777 1.00 67.38 134 PHE A CA 1
ATOM 1064 C C . PHE A 1 134 ? -16.138 0.549 -10.466 1.00 67.38 134 PHE A C 1
ATOM 1066 O O . PHE A 1 134 ? -16.215 -0.395 -9.685 1.00 67.38 134 PHE A O 1
ATOM 1073 N N . VAL A 1 135 ? -15.372 1.617 -10.201 1.00 67.81 135 VAL A N 1
ATOM 1074 C CA . VAL A 1 135 ? -14.471 1.696 -9.036 1.00 67.81 135 VAL A CA 1
ATOM 1075 C C . VAL A 1 135 ? -14.901 2.850 -8.132 1.00 67.81 135 VAL A C 1
ATOM 1077 O O . VAL A 1 135 ? -15.073 3.953 -8.634 1.00 67.81 135 VAL A O 1
ATOM 1080 N N . PRO A 1 136 ? -15.064 2.676 -6.813 1.00 75.56 136 PRO A N 1
ATOM 1081 C CA . PRO A 1 136 ? -15.461 3.780 -5.940 1.00 75.56 136 PRO A CA 1
ATOM 1082 C C . PRO A 1 136 ? -14.466 4.957 -5.974 1.00 75.56 136 PRO A C 1
ATOM 1084 O O . PRO A 1 136 ? -13.261 4.748 -5.818 1.00 75.56 136 PRO A O 1
ATOM 1087 N N . LYS A 1 137 ? -14.948 6.203 -6.129 1.00 75.12 137 LYS A N 1
ATOM 1088 C CA . LYS A 1 137 ? -14.082 7.408 -6.187 1.00 75.12 137 LYS A CA 1
ATOM 1089 C C . LYS A 1 137 ? -13.164 7.533 -4.968 1.00 75.12 137 LYS A C 1
ATOM 1091 O O . LYS A 1 137 ? -11.995 7.879 -5.110 1.00 75.12 137 LYS A O 1
ATOM 1096 N N . ARG A 1 138 ? -13.686 7.196 -3.785 1.00 75.94 138 ARG A N 1
ATOM 1097 C CA . ARG A 1 138 ? -12.953 7.228 -2.511 1.00 75.94 138 ARG A CA 1
ATOM 1098 C C . ARG A 1 138 ? -11.741 6.292 -2.519 1.00 75.94 138 ARG A C 1
ATOM 1100 O O . ARG A 1 138 ? -10.645 6.723 -2.180 1.00 75.94 138 ARG A O 1
ATOM 1107 N N . LEU A 1 139 ? -11.911 5.058 -3.004 1.00 81.06 139 LEU A N 1
ATOM 1108 C CA . LEU A 1 139 ? -10.815 4.093 -3.143 1.00 81.06 139 LEU A CA 1
ATOM 1109 C C . LEU A 1 139 ? -9.718 4.626 -4.069 1.00 81.06 139 LEU A C 1
ATOM 1111 O O . LEU A 1 139 ? -8.539 4.556 -3.735 1.00 81.06 139 LEU A O 1
ATOM 1115 N N . VAL A 1 140 ? -10.109 5.194 -5.214 1.00 85.00 140 VAL A N 1
ATOM 1116 C CA . VAL A 1 140 ? -9.158 5.786 -6.165 1.00 85.00 140 VAL A CA 1
ATOM 1117 C C . VAL A 1 140 ? -8.399 6.944 -5.519 1.00 85.00 140 VAL A C 1
ATOM 1119 O O . VAL A 1 140 ? -7.177 6.987 -5.619 1.00 85.00 140 VAL A O 1
ATOM 1122 N N . GLY A 1 141 ? -9.095 7.847 -4.822 1.00 79.69 141 GLY A N 1
ATOM 1123 C CA . GLY A 1 141 ? -8.477 8.983 -4.135 1.00 79.69 141 GLY A CA 1
ATOM 1124 C C . GLY A 1 141 ? -7.424 8.545 -3.118 1.00 79.69 141 GLY A C 1
ATOM 1125 O O . GLY A 1 141 ? -6.279 8.985 -3.196 1.00 79.69 141 GLY A O 1
ATOM 1126 N N . VAL A 1 142 ? -7.779 7.615 -2.226 1.00 84.19 142 VAL A N 1
ATOM 1127 C CA . VAL A 1 142 ? -6.867 7.072 -1.205 1.00 84.19 142 VAL A CA 1
ATOM 1128 C C . VAL A 1 142 ? -5.639 6.421 -1.845 1.00 84.19 142 VAL A C 1
ATOM 1130 O O . VAL A 1 142 ? -4.506 6.724 -1.469 1.00 84.19 142 VAL A O 1
ATOM 1133 N N . LEU A 1 143 ? -5.843 5.567 -2.852 1.00 88.12 143 LEU A N 1
ATOM 1134 C CA . LEU A 1 143 ? -4.758 4.866 -3.537 1.00 88.12 143 LEU A CA 1
ATOM 1135 C C . LEU A 1 143 ? -3.825 5.822 -4.292 1.00 88.12 143 LEU A C 1
ATOM 1137 O O . LEU A 1 143 ? -2.606 5.669 -4.206 1.00 88.12 143 LEU A O 1
ATOM 1141 N N . VAL A 1 144 ? -4.377 6.810 -5.003 1.00 86.25 144 VAL A N 1
ATOM 1142 C CA . VAL A 1 144 ? -3.601 7.797 -5.769 1.00 86.25 144 VAL A CA 1
ATOM 1143 C C . VAL A 1 144 ? -2.807 8.704 -4.838 1.00 86.25 144 VAL A C 1
ATOM 1145 O O . VAL A 1 144 ? -1.611 8.883 -5.056 1.00 86.25 144 VAL A O 1
ATOM 1148 N N . ILE A 1 145 ? -3.431 9.237 -3.783 1.00 81.44 145 ILE A N 1
ATOM 1149 C CA . ILE A 1 145 ? -2.742 10.092 -2.807 1.00 81.44 145 ILE A CA 1
ATOM 1150 C C . ILE A 1 145 ? -1.600 9.311 -2.158 1.00 81.44 145 ILE A C 1
ATOM 1152 O O . ILE A 1 145 ? -0.466 9.780 -2.169 1.00 81.44 145 ILE A O 1
ATOM 1156 N N . ALA A 1 146 ? -1.856 8.088 -1.689 1.00 83.81 146 ALA A N 1
ATOM 1157 C CA . ALA A 1 146 ? -0.820 7.245 -1.104 1.00 83.81 146 ALA A CA 1
ATOM 1158 C C . ALA A 1 146 ? 0.339 6.964 -2.076 1.00 83.81 146 ALA A C 1
ATOM 1160 O O . ALA A 1 146 ? 1.502 6.977 -1.669 1.00 83.81 146 ALA A O 1
ATOM 1161 N N . PHE A 1 147 ? 0.045 6.724 -3.358 1.00 88.00 147 PHE A N 1
ATOM 1162 C CA . PHE A 1 147 ? 1.066 6.482 -4.379 1.00 88.00 147 PHE A CA 1
ATOM 1163 C C . PHE A 1 147 ? 1.918 7.730 -4.641 1.00 88.00 147 PHE A C 1
ATOM 1165 O O . PHE A 1 147 ? 3.147 7.646 -4.722 1.00 88.00 147 PHE A O 1
ATOM 1172 N N . LEU A 1 148 ? 1.278 8.899 -4.740 1.00 83.94 148 LE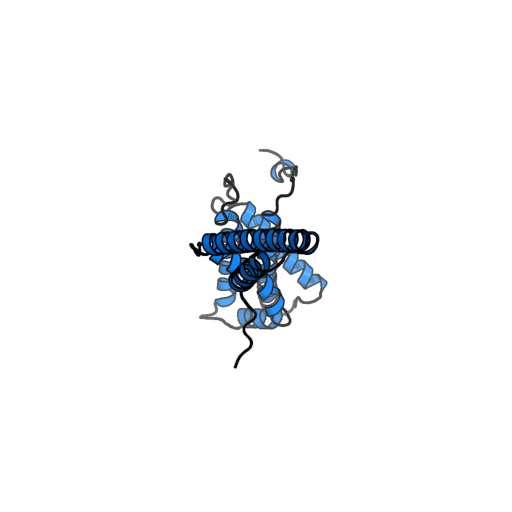U A N 1
ATOM 1173 C CA . LEU A 1 148 ? 1.959 10.180 -4.914 1.00 83.94 148 LEU A CA 1
ATOM 1174 C C . LEU A 1 148 ? 2.829 10.513 -3.704 1.00 83.94 148 LEU A C 1
ATOM 1176 O O . LEU A 1 148 ? 3.982 10.900 -3.882 1.00 83.94 148 LEU A O 1
ATOM 1180 N N . THR A 1 149 ? 2.324 10.304 -2.488 1.00 78.94 149 THR A N 1
ATOM 1181 C CA . THR A 1 149 ? 3.096 10.490 -1.257 1.00 78.94 149 THR A CA 1
ATOM 1182 C C . THR A 1 149 ? 4.305 9.560 -1.226 1.00 78.94 149 THR A C 1
ATOM 1184 O O . THR A 1 149 ? 5.419 10.035 -1.027 1.00 78.94 149 THR A O 1
ATOM 1187 N N . ALA A 1 150 ? 4.129 8.263 -1.502 1.00 85.94 150 ALA A N 1
ATOM 1188 C CA . ALA A 1 150 ? 5.237 7.310 -1.567 1.00 85.94 150 ALA A CA 1
ATOM 1189 C C . ALA A 1 150 ? 6.298 7.740 -2.593 1.00 85.94 150 ALA A C 1
ATOM 1191 O O . ALA A 1 150 ? 7.489 7.765 -2.286 1.00 85.94 150 ALA A O 1
ATOM 1192 N N . THR A 1 151 ? 5.865 8.149 -3.787 1.00 84.62 151 THR A N 1
ATOM 1193 C CA . THR A 1 151 ? 6.752 8.638 -4.850 1.00 84.62 151 THR A CA 1
ATOM 1194 C C . THR A 1 151 ? 7.508 9.894 -4.415 1.00 84.62 151 THR A C 1
ATOM 1196 O O . THR A 1 151 ? 8.728 9.950 -4.555 1.00 84.62 151 THR A O 1
ATOM 1199 N N . ALA A 1 152 ? 6.811 10.883 -3.850 1.00 77.00 152 ALA A N 1
ATOM 1200 C CA . ALA A 1 152 ? 7.395 12.145 -3.406 1.00 77.00 152 ALA A CA 1
ATOM 1201 C C . ALA A 1 152 ? 8.402 11.939 -2.269 1.00 77.00 152 ALA A C 1
ATOM 1203 O O . ALA A 1 152 ? 9.499 12.490 -2.315 1.00 77.00 152 ALA A O 1
ATOM 1204 N N . THR A 1 153 ? 8.076 11.102 -1.284 1.00 79.31 153 THR A N 1
ATOM 1205 C CA . THR A 1 153 ? 8.990 10.749 -0.194 1.00 79.31 153 THR A CA 1
ATOM 1206 C C . THR A 1 153 ? 10.193 9.962 -0.718 1.00 79.31 153 THR A C 1
ATOM 1208 O O . THR A 1 153 ? 11.325 10.255 -0.354 1.00 79.31 153 THR A O 1
ATOM 1211 N N . MET A 1 154 ? 10.022 9.006 -1.634 1.00 81.88 154 MET A N 1
ATOM 1212 C CA . MET A 1 154 ? 11.180 8.320 -2.221 1.00 81.88 154 MET A CA 1
ATOM 1213 C C . MET A 1 154 ? 12.065 9.265 -3.046 1.00 81.88 154 MET A C 1
ATOM 1215 O O . MET A 1 154 ? 13.292 9.152 -2.990 1.00 81.88 154 MET A O 1
ATOM 1219 N N . ALA A 1 155 ? 11.466 10.210 -3.775 1.00 82.75 155 ALA A N 1
ATOM 1220 C CA . ALA A 1 155 ? 12.187 11.220 -4.543 1.00 82.75 155 ALA A CA 1
ATOM 1221 C C . ALA A 1 155 ? 12.969 12.175 -3.632 1.00 82.75 155 ALA A C 1
ATOM 1223 O O . ALA A 1 155 ? 14.162 12.388 -3.841 1.00 82.75 155 ALA A O 1
ATOM 1224 N N . LEU A 1 156 ? 12.318 12.701 -2.590 1.00 77.31 156 LEU A N 1
ATOM 1225 C CA . LEU A 1 156 ? 12.900 13.668 -1.660 1.00 77.31 156 LEU A CA 1
ATOM 1226 C C . LEU A 1 156 ? 14.105 13.085 -0.897 1.00 77.31 156 LEU A C 1
ATOM 1228 O O . LEU A 1 156 ? 15.060 13.804 -0.623 1.00 77.31 156 LEU A O 1
ATOM 1232 N N . TRP A 1 157 ? 14.118 11.776 -0.632 1.00 82.94 157 TRP A N 1
ATOM 1233 C CA . TRP A 1 157 ? 15.244 11.085 0.011 1.00 82.94 157 TRP A CA 1
ATOM 1234 C C . TRP A 1 157 ? 16.251 10.475 -0.980 1.00 82.94 157 TRP A C 1
ATOM 1236 O O . TRP A 1 157 ? 17.121 9.705 -0.572 1.00 82.94 157 TRP A O 1
ATOM 1246 N N . GLY A 1 158 ? 16.145 10.782 -2.278 1.00 82.44 158 GLY A N 1
ATOM 1247 C CA . GLY A 1 158 ? 17.097 10.325 -3.296 1.00 82.44 158 GLY A CA 1
ATOM 1248 C C . GLY A 1 158 ? 17.108 8.808 -3.511 1.00 82.44 158 GLY A C 1
ATOM 1249 O O . GLY A 1 158 ? 18.141 8.237 -3.846 1.00 82.44 158 GLY A O 1
ATOM 1250 N N . ARG A 1 159 ? 15.978 8.126 -3.283 1.00 84.25 159 ARG A N 1
ATOM 1251 C CA . ARG A 1 159 ? 15.852 6.662 -3.423 1.00 84.25 159 ARG A CA 1
ATOM 1252 C C . ARG A 1 159 ? 15.399 6.206 -4.812 1.00 84.25 159 ARG A C 1
ATOM 1254 O O . ARG A 1 159 ? 15.335 5.000 -5.055 1.00 84.25 159 ARG A O 1
ATOM 1261 N N . LEU A 1 160 ? 15.071 7.146 -5.697 1.00 85.62 160 LEU A N 1
ATOM 1262 C CA . LEU A 1 160 ? 14.656 6.868 -7.069 1.00 85.62 160 LEU A CA 1
ATOM 1263 C C . LEU A 1 160 ? 15.862 6.863 -8.002 1.00 85.62 160 LEU A C 1
ATOM 1265 O O . LEU A 1 160 ? 16.627 7.824 -8.045 1.00 85.62 160 LEU A O 1
ATOM 1269 N N . ASP A 1 161 ? 15.985 5.789 -8.771 1.00 84.94 161 ASP A N 1
ATOM 1270 C CA . ASP A 1 161 ? 16.932 5.693 -9.871 1.00 84.94 161 ASP A CA 1
ATOM 1271 C C . ASP A 1 161 ? 16.223 6.033 -11.188 1.00 84.94 161 ASP A C 1
ATOM 1273 O O . ASP A 1 161 ? 15.179 5.459 -11.517 1.00 84.94 161 ASP A O 1
ATOM 1277 N N . THR A 1 162 ? 16.782 6.986 -11.929 1.00 85.38 162 THR A N 1
ATOM 1278 C CA . THR A 1 162 ? 16.256 7.419 -13.232 1.00 85.38 162 THR A CA 1
ATOM 1279 C C . THR A 1 162 ? 16.762 6.551 -14.382 1.00 85.38 162 THR A C 1
ATOM 1281 O O . THR A 1 162 ? 16.117 6.517 -15.429 1.00 85.38 162 THR A O 1
ATOM 1284 N N . ALA A 1 163 ? 17.866 5.820 -14.190 1.00 90.50 163 ALA A N 1
ATOM 1285 C CA . ALA A 1 163 ? 18.394 4.881 -15.175 1.00 90.50 163 ALA A CA 1
ATOM 1286 C C . ALA A 1 163 ? 17.550 3.599 -15.246 1.00 90.50 163 ALA A C 1
ATOM 1288 O O . ALA A 1 163 ? 17.385 3.023 -16.321 1.00 90.50 163 ALA A O 1
ATOM 1289 N N . GLU A 1 164 ? 16.960 3.192 -14.119 1.00 89.31 164 GLU A N 1
ATOM 1290 C CA . GLU A 1 164 ? 16.103 2.009 -14.012 1.00 89.31 164 GLU A CA 1
ATOM 1291 C C . GLU A 1 164 ? 14.686 2.378 -13.530 1.00 89.31 164 GLU A C 1
ATOM 1293 O O . GLU A 1 164 ? 14.298 2.088 -12.391 1.00 89.31 164 GLU A O 1
ATOM 1298 N N . PRO A 1 165 ? 13.856 3.000 -14.393 1.00 89.50 165 PRO A N 1
ATOM 1299 C CA . PRO A 1 165 ? 12.545 3.516 -13.992 1.00 89.50 165 PRO A CA 1
ATOM 1300 C C . PRO A 1 165 ? 11.590 2.412 -13.521 1.00 89.50 165 PRO A C 1
ATOM 1302 O O . PRO A 1 165 ? 10.777 2.633 -12.624 1.00 89.50 165 PRO A O 1
ATOM 1305 N N . PHE A 1 166 ? 11.702 1.204 -14.079 1.00 90.75 166 PHE A N 1
ATOM 1306 C CA . PHE A 1 166 ? 10.865 0.074 -13.679 1.00 90.75 166 PHE A CA 1
ATOM 1307 C C . PHE A 1 166 ? 11.225 -0.464 -12.286 1.00 90.75 166 PHE A C 1
ATOM 1309 O O . PHE A 1 166 ? 10.335 -0.766 -11.491 1.00 90.75 166 PHE A O 1
ATOM 1316 N N . LEU A 1 167 ? 12.517 -0.515 -11.948 1.00 90.19 167 LEU A N 1
ATOM 1317 C CA . LEU A 1 167 ? 12.966 -0.889 -10.608 1.00 90.19 167 LEU A CA 1
ATOM 1318 C C . LEU A 1 167 ? 12.510 0.144 -9.572 1.00 90.19 167 LEU A C 1
ATOM 1320 O O . LEU A 1 167 ? 12.014 -0.216 -8.502 1.00 90.19 167 LEU A O 1
ATOM 1324 N N . SER A 1 168 ? 12.617 1.428 -9.910 1.00 90.25 168 SER A N 1
ATOM 1325 C CA . SER A 1 168 ? 12.091 2.522 -9.093 1.00 90.25 168 SER A CA 1
ATOM 1326 C C . SER A 1 168 ? 10.585 2.387 -8.864 1.00 90.25 168 SER A C 1
ATOM 1328 O O . SER A 1 168 ? 10.137 2.497 -7.726 1.00 90.25 168 SER A O 1
ATOM 1330 N N . LEU A 1 169 ? 9.808 2.053 -9.899 1.00 91.56 169 LEU A N 1
ATOM 1331 C CA . LEU A 1 169 ? 8.370 1.802 -9.771 1.00 91.56 169 LEU A CA 1
ATOM 1332 C C . LEU A 1 169 ? 8.063 0.608 -8.854 1.00 91.56 169 LEU A C 1
ATOM 1334 O O . LEU A 1 169 ? 7.168 0.691 -8.013 1.00 91.56 169 LEU A O 1
ATOM 1338 N N . CYS A 1 170 ? 8.825 -0.481 -8.967 1.00 91.12 170 CYS A N 1
ATOM 1339 C CA . CYS A 1 170 ? 8.681 -1.639 -8.087 1.00 91.12 170 CYS A CA 1
ATOM 1340 C C . CYS A 1 170 ? 8.934 -1.262 -6.622 1.00 91.12 170 CYS A C 1
ATOM 1342 O O . CYS A 1 170 ? 8.143 -1.617 -5.751 1.00 91.12 170 CYS A O 1
ATOM 1344 N N . ARG A 1 171 ? 9.981 -0.478 -6.347 1.00 90.44 171 ARG A N 1
ATOM 1345 C CA . ARG A 1 171 ? 10.290 0.022 -4.997 1.00 90.44 171 ARG A CA 1
ATOM 1346 C C . ARG A 1 171 ? 9.201 0.955 -4.464 1.00 90.44 171 ARG A C 1
ATOM 1348 O O . ARG A 1 171 ? 8.772 0.788 -3.324 1.00 90.44 171 ARG A O 1
ATOM 1355 N N . ILE A 1 172 ? 8.708 1.874 -5.299 1.00 91.00 172 ILE A N 1
ATOM 1356 C CA . ILE A 1 172 ? 7.575 2.745 -4.957 1.00 91.00 172 ILE A CA 1
ATOM 1357 C C . ILE A 1 172 ? 6.361 1.895 -4.589 1.00 91.00 172 ILE A C 1
ATOM 1359 O O . ILE A 1 172 ? 5.712 2.192 -3.595 1.00 91.00 172 ILE A O 1
ATOM 1363 N N . SER A 1 173 ? 6.079 0.813 -5.323 1.00 92.00 173 SER A N 1
ATOM 1364 C CA . SER A 1 173 ? 4.920 -0.045 -5.044 1.00 92.00 173 SER A CA 1
ATOM 1365 C C . SER A 1 173 ? 4.967 -0.714 -3.667 1.00 92.00 173 SER A C 1
ATOM 1367 O O . SER A 1 173 ? 3.919 -0.923 -3.067 1.00 92.00 173 SER A O 1
ATOM 1369 N N . VAL A 1 174 ? 6.163 -0.997 -3.137 1.00 89.50 174 VAL A N 1
ATOM 1370 C CA . VAL A 1 174 ? 6.336 -1.554 -1.784 1.00 89.50 174 VAL A CA 1
ATOM 1371 C C . VAL A 1 174 ? 6.022 -0.498 -0.725 1.00 89.50 174 VAL A C 1
ATOM 1373 O O . VAL A 1 174 ? 5.291 -0.763 0.226 1.00 89.50 174 VAL A O 1
ATOM 1376 N N . VAL A 1 175 ? 6.535 0.724 -0.900 1.00 87.56 175 VAL A N 1
ATOM 1377 C CA . VAL A 1 175 ? 6.238 1.849 0.005 1.00 87.56 175 VAL A CA 1
ATOM 1378 C C . VAL A 1 175 ? 4.764 2.245 -0.089 1.00 87.56 175 VAL A C 1
ATOM 1380 O O . VAL A 1 175 ? 4.131 2.552 0.920 1.00 87.56 175 VAL A O 1
ATOM 1383 N N . TRP A 1 176 ? 4.197 2.183 -1.293 1.00 91.38 176 TRP A N 1
ATOM 1384 C CA . TRP A 1 176 ? 2.787 2.431 -1.558 1.00 91.38 176 TRP A CA 1
ATOM 1385 C C . TRP A 1 176 ? 1.885 1.468 -0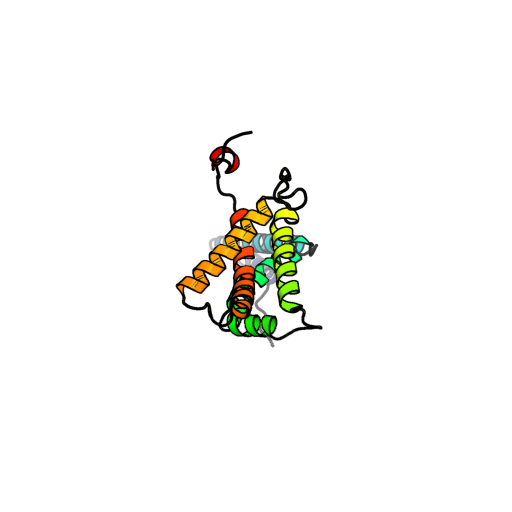.791 1.00 91.38 176 TRP A C 1
ATOM 1387 O O . TRP A 1 176 ? 0.871 1.919 -0.275 1.00 91.38 176 TRP A O 1
ATOM 1397 N N . THR A 1 177 ? 2.266 0.199 -0.618 1.00 89.06 177 THR A N 1
ATOM 1398 C CA . THR A 1 177 ? 1.521 -0.752 0.223 1.00 89.06 177 THR A CA 1
ATOM 1399 C C . THR A 1 177 ? 1.333 -0.224 1.647 1.00 89.06 177 THR A C 1
ATOM 1401 O O . THR A 1 177 ? 0.211 -0.187 2.151 1.00 89.06 177 THR A O 1
ATOM 1404 N N . ALA A 1 178 ? 2.407 0.255 2.282 1.00 84.06 178 ALA A N 1
ATOM 1405 C CA . ALA A 1 178 ? 2.332 0.843 3.621 1.00 84.06 178 ALA A CA 1
ATOM 1406 C C . ALA A 1 178 ? 1.568 2.177 3.629 1.00 84.06 178 ALA A C 1
ATOM 1408 O O . ALA A 1 178 ? 0.737 2.414 4.507 1.00 84.06 178 ALA A O 1
ATOM 1409 N N . GLY A 1 179 ? 1.802 3.026 2.626 1.00 84.25 179 GLY A N 1
ATOM 1410 C CA . GLY A 1 179 ? 1.119 4.312 2.485 1.00 84.25 179 GLY A CA 1
ATOM 1411 C C . GLY A 1 179 ? -0.392 4.172 2.285 1.00 84.25 179 GLY A C 1
ATOM 1412 O O . GLY A 1 179 ? -1.160 4.881 2.926 1.00 84.25 179 GLY A O 1
ATOM 1413 N N . ALA A 1 180 ? -0.833 3.240 1.438 1.00 86.31 180 ALA A N 1
ATOM 1414 C CA . ALA A 1 180 ? -2.241 2.992 1.132 1.00 86.31 180 ALA A CA 1
ATOM 1415 C C . ALA A 1 180 ? -2.990 2.438 2.343 1.00 86.31 180 ALA A C 1
ATOM 1417 O O . ALA A 1 180 ? -4.147 2.782 2.578 1.00 86.31 180 ALA A O 1
ATOM 1418 N N . PHE A 1 181 ? -2.310 1.617 3.139 1.00 83.81 181 PHE A N 1
ATOM 1419 C CA . PHE A 1 181 ? -2.840 1.118 4.393 1.00 83.81 181 PHE A CA 1
ATOM 1420 C C . PHE A 1 181 ? -3.024 2.244 5.421 1.00 83.81 181 PHE A C 1
ATOM 1422 O O . PHE A 1 181 ? -4.111 2.415 5.971 1.00 83.81 181 PHE A O 1
ATOM 1429 N N . GLY A 1 182 ? -1.987 3.064 5.632 1.00 79.31 182 GLY A N 1
ATOM 1430 C CA . GLY A 1 182 ? -2.059 4.223 6.526 1.00 79.31 182 GLY A CA 1
ATOM 1431 C C . GLY A 1 182 ? -3.114 5.243 6.090 1.00 79.31 182 GLY A C 1
ATOM 1432 O O . GLY A 1 182 ? -3.875 5.732 6.922 1.00 79.31 182 GLY A O 1
ATOM 1433 N N . ALA A 1 183 ? -3.216 5.511 4.787 1.00 78.69 183 ALA A N 1
ATOM 1434 C CA . ALA A 1 183 ? -4.226 6.399 4.224 1.00 78.69 183 ALA A CA 1
ATOM 1435 C C . ALA A 1 183 ? -5.648 5.847 4.412 1.00 78.69 183 ALA A C 1
ATOM 1437 O O . ALA A 1 183 ? -6.543 6.601 4.779 1.00 78.69 183 ALA A O 1
ATOM 1438 N N . GLY A 1 184 ? -5.845 4.536 4.238 1.00 79.69 184 GLY A N 1
ATOM 1439 C CA . GLY A 1 184 ? -7.127 3.885 4.507 1.00 79.69 184 GLY A CA 1
ATOM 1440 C C . GLY A 1 184 ? -7.555 3.990 5.974 1.00 79.69 184 GLY A C 1
ATOM 1441 O O . GLY A 1 184 ? -8.724 4.232 6.244 1.00 79.69 184 GLY A O 1
ATOM 1442 N N . ILE A 1 185 ? -6.621 3.888 6.929 1.00 75.94 185 ILE A N 1
ATOM 1443 C CA . ILE A 1 185 ? -6.925 4.117 8.353 1.00 75.94 185 ILE A CA 1
ATOM 1444 C C . ILE A 1 185 ? -7.227 5.590 8.626 1.00 75.94 185 ILE A C 1
ATOM 1446 O O . ILE A 1 185 ? -8.197 5.889 9.318 1.00 75.94 185 ILE A O 1
ATOM 1450 N N . GLY A 1 186 ? -6.422 6.509 8.089 1.00 69.56 186 GLY A N 1
ATOM 1451 C CA . GLY A 1 186 ? -6.645 7.948 8.253 1.00 69.56 186 GLY A CA 1
ATOM 1452 C C . GLY A 1 186 ? -8.022 8.386 7.752 1.00 69.56 186 GLY A C 1
ATOM 1453 O O . GLY A 1 186 ? -8.670 9.210 8.385 1.00 69.56 186 GLY A O 1
ATOM 1454 N N . ASP A 1 187 ? -8.493 7.768 6.671 1.00 72.88 187 ASP A N 1
ATOM 1455 C CA . ASP A 1 187 ? -9.823 7.971 6.094 1.00 72.88 187 ASP A CA 1
ATOM 1456 C C . ASP A 1 187 ? -10.961 7.353 6.940 1.00 72.88 187 ASP A C 1
ATOM 1458 O O . ASP A 1 187 ? -12.115 7.771 6.846 1.00 72.88 187 ASP A O 1
ATOM 1462 N N . ILE A 1 188 ? -10.664 6.369 7.795 1.00 66.50 188 ILE A N 1
ATOM 1463 C CA . ILE A 1 188 ? -11.632 5.769 8.734 1.00 66.50 188 ILE A CA 1
ATOM 1464 C C . ILE A 1 188 ? -11.741 6.573 10.035 1.00 66.50 188 ILE A C 1
ATOM 1466 O O . ILE A 1 188 ? -12.783 6.529 10.697 1.00 66.50 188 ILE A O 1
ATOM 1470 N N . LEU A 1 189 ? -10.694 7.306 10.421 1.00 60.94 189 LEU A N 1
ATOM 1471 C CA . LEU A 1 189 ? -10.718 8.093 11.649 1.00 60.94 189 LEU A CA 1
ATOM 1472 C C . LEU A 1 189 ? -11.782 9.202 11.557 1.00 60.94 189 LEU A C 1
ATOM 1474 O O . LEU A 1 189 ? -11.817 9.941 10.572 1.00 60.94 189 LEU A O 1
ATOM 1478 N N . PRO A 1 190 ? -12.655 9.345 12.574 1.00 48.66 190 PRO A N 1
ATOM 1479 C CA . PRO A 1 190 ? -13.671 10.384 12.583 1.00 48.66 190 PRO A CA 1
ATOM 1480 C C . PRO A 1 190 ? -13.002 11.754 12.722 1.00 48.66 190 PRO A C 1
ATOM 1482 O O . PRO A 1 190 ? -12.627 12.171 13.815 1.00 48.66 190 PRO A O 1
ATOM 1485 N N . GLY A 1 191 ? -12.846 12.441 11.595 1.00 46.06 191 GLY A N 1
ATOM 1486 C CA . GLY A 1 191 ? -12.634 13.880 11.532 1.00 46.06 191 GLY A CA 1
ATOM 1487 C C . GLY A 1 191 ? -13.960 14.558 11.210 1.00 46.06 191 GLY A C 1
ATOM 1488 O O . GLY A 1 191 ? -14.705 14.084 10.350 1.00 46.06 191 GLY A O 1
ATOM 1489 N N . GLU A 1 192 ? -14.271 15.646 11.905 1.00 40.50 192 GLU A N 1
ATOM 1490 C CA . GLU A 1 192 ? -15.354 16.570 11.557 1.00 40.50 192 GLU A CA 1
ATOM 1491 C C . GLU A 1 192 ? -15.028 17.239 10.210 1.00 40.50 192 GLU A C 1
ATOM 1493 O O . GLU A 1 192 ? -14.580 18.378 10.153 1.00 40.50 192 GLU A O 1
ATOM 1498 N N . ASN A 1 193 ? -15.162 16.514 9.100 1.00 43.31 193 ASN A N 1
ATOM 1499 C CA . ASN A 1 193 ? -14.914 17.076 7.779 1.00 43.31 193 ASN A CA 1
ATOM 1500 C C . ASN A 1 193 ? -16.184 17.766 7.277 1.00 43.31 193 ASN A C 1
ATOM 1502 O O . ASN A 1 193 ? -16.928 17.221 6.467 1.00 43.31 193 ASN A O 1
ATOM 1506 N N . GLU A 1 194 ? -16.372 19.005 7.730 1.00 44.25 194 GLU A N 1
ATOM 1507 C CA . GLU A 1 194 ? -17.047 20.079 6.985 1.00 44.25 194 GLU A CA 1
ATOM 1508 C C . GLU A 1 194 ? -16.129 20.576 5.843 1.00 44.25 194 GLU A C 1
ATOM 1510 O O . GLU A 1 194 ? -15.825 21.760 5.717 1.00 44.25 194 GLU A O 1
ATOM 1515 N N . GLY A 1 195 ? -15.581 19.651 5.051 1.00 50.94 195 GLY A N 1
ATOM 1516 C CA . GLY A 1 195 ? -14.756 19.974 3.890 1.00 50.94 195 GLY A CA 1
ATOM 1517 C C . GLY A 1 195 ? -15.626 20.042 2.642 1.00 50.94 195 GLY A C 1
ATOM 1518 O O . GLY A 1 195 ? -16.347 19.089 2.358 1.00 50.94 195 GLY A O 1
ATOM 1519 N N . GLU A 1 196 ? -15.553 21.154 1.915 1.00 47.09 196 GLU A N 1
ATOM 1520 C CA . GLU A 1 196 ? -16.258 21.379 0.648 1.00 47.09 196 GLU A CA 1
ATOM 1521 C C . GLU A 1 196 ? -15.962 20.234 -0.342 1.00 47.09 196 GLU A C 1
ATOM 1523 O O . GLU A 1 196 ? -14.807 19.820 -0.505 1.00 47.09 196 GLU A O 1
ATOM 1528 N N . GLU A 1 197 ? -17.001 19.671 -0.970 1.00 52.31 197 GLU A N 1
ATOM 1529 C CA . GLU A 1 197 ? -16.823 18.579 -1.925 1.00 52.31 197 GLU A CA 1
ATOM 1530 C C . GLU A 1 197 ? -15.934 19.050 -3.084 1.00 52.31 197 GLU A C 1
ATOM 1532 O O . GLU A 1 197 ? -16.162 20.091 -3.691 1.00 52.31 197 GLU A O 1
ATOM 1537 N N . ILE A 1 198 ? -14.932 18.250 -3.463 1.00 56.31 198 ILE A N 1
ATOM 1538 C CA . ILE A 1 198 ? -14.039 18.567 -4.596 1.00 56.31 198 ILE A CA 1
ATOM 1539 C C . ILE A 1 198 ? -14.837 18.763 -5.907 1.00 56.31 198 ILE A C 1
ATOM 1541 O O . ILE A 1 198 ? -14.362 19.435 -6.820 1.00 56.31 198 ILE A O 1
ATOM 1545 N N . GLY A 1 199 ? -16.059 18.221 -5.996 1.00 54.28 199 GLY A N 1
ATOM 1546 C CA . GLY A 1 199 ? -16.994 18.477 -7.096 1.00 54.28 199 GLY A CA 1
ATOM 1547 C C . GLY A 1 199 ? -17.426 19.944 -7.214 1.00 54.28 199 GLY A C 1
ATOM 1548 O O . GLY A 1 199 ? -17.498 20.456 -8.330 1.00 54.28 199 GLY A O 1
ATOM 1549 N N . ASP A 1 200 ? -17.605 20.644 -6.095 1.00 55.47 200 ASP A N 1
ATOM 1550 C CA . ASP A 1 200 ? -17.970 22.065 -6.080 1.00 55.47 200 ASP A CA 1
ATOM 1551 C C . ASP A 1 200 ? -16.794 22.963 -6.489 1.00 55.47 200 ASP A C 1
ATOM 1553 O O . ASP A 1 200 ? -16.987 24.012 -7.107 1.00 55.47 200 ASP A O 1
ATOM 1557 N N . LEU A 1 201 ? -15.556 22.509 -6.258 1.00 54.16 201 LEU A N 1
ATOM 1558 C CA . LEU A 1 201 ? -14.340 23.233 -6.643 1.00 54.16 201 LEU A CA 1
ATOM 1559 C C . LEU A 1 201 ? -14.104 23.261 -8.167 1.00 54.16 201 LEU A C 1
ATOM 1561 O O . LEU A 1 201 ? -13.447 24.172 -8.674 1.00 54.16 201 LEU A O 1
ATOM 1565 N 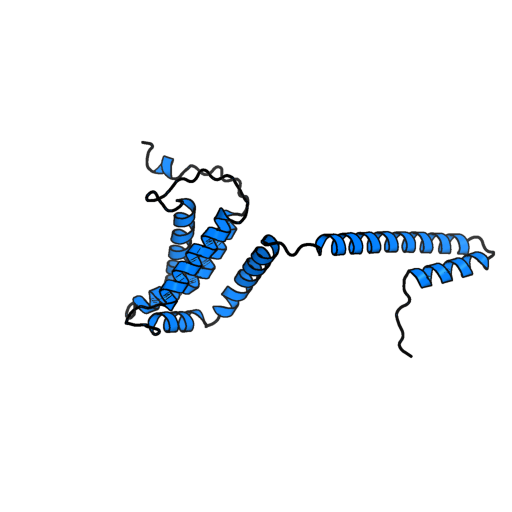N . PHE A 1 202 ? -14.624 22.270 -8.903 1.00 59.62 202 PHE A N 1
ATOM 1566 C CA . PHE A 1 202 ? -14.478 22.157 -10.364 1.00 59.62 202 PHE A CA 1
ATOM 1567 C C . PHE A 1 202 ? -15.747 22.520 -11.156 1.00 59.62 202 PHE A C 1
ATOM 1569 O O . PHE A 1 202 ? -15.740 22.422 -12.383 1.00 59.62 202 PHE A O 1
ATOM 1576 N N . GLY A 1 203 ? -16.777 23.039 -10.481 1.00 44.38 203 GLY A N 1
ATOM 1577 C CA . GLY A 1 203 ? -17.981 23.584 -11.101 1.00 44.38 203 GLY A CA 1
ATOM 1578 C C . GLY A 1 203 ? -19.076 22.538 -11.289 1.00 44.38 203 GLY A C 1
ATOM 1579 O O . GLY A 1 203 ? -18.931 21.593 -12.061 1.00 44.38 203 GLY A O 1
ATOM 1580 N N . GLY A 1 204 ? -20.197 22.761 -10.602 1.00 51.16 204 GLY A N 1
ATOM 1581 C CA . GLY A 1 204 ? -21.415 21.982 -10.766 1.00 51.16 204 GLY A CA 1
ATOM 1582 C C . GLY A 1 204 ? -21.891 21.949 -12.219 1.00 51.16 204 GLY A C 1
ATOM 1583 O O . GLY A 1 204 ? -22.114 22.988 -12.845 1.00 51.16 204 GLY A O 1
ATOM 1584 N N . THR A 1 205 ? -22.091 20.732 -12.713 1.00 44.78 205 THR A N 1
ATOM 1585 C CA . THR A 1 205 ? -23.023 20.397 -13.793 1.00 44.78 205 THR A CA 1
ATOM 1586 C C . THR A 1 205 ? -23.685 19.077 -13.463 1.00 44.78 205 THR A C 1
ATOM 1588 O O . THR A 1 205 ? -22.919 18.124 -13.184 1.00 44.78 205 THR A O 1
#

Radius of gyration: 29.39 Å; chains: 1; bounding box: 42×52×92 Å

Foldseek 3Di:
DDDDPDDLVVVLVVLVVVCVVDDDDVVVVVSVVVNVVSVVVVVVVVVVCVVVVVVPPDPDPVVVLVCVLVCCLVVLVVCLPPNLLVQLVLQVPVQDVNHSVSLVVLVVVLLVNLCCLQPVPPQDPDPQDDDVVPHGPVSVVLLVVLLVVLLVVCVVVVVADPVCNSSNVSSSSSSSSNSSSVSSVVVSDDDPPPDDPVCVVVPDD